Protein AF-A0A9N8CTF9-F1 (afdb_monomer)

Sequence (274 aa):
MNIKKQNICQRALLLGALFLASVTAQGAQKYGLSDSLQYCELWDTFFPLSFQVPSADWVSTYARPKFNVIYISAGKRKHVDDYTDLYNIKNQFVWPSHLMSGLDTAFCQNSGNCVTKGKGSVGQGISAYKDLVAEFPDDDVKVLANAPSYEGDLTWYSLPIRYLKLLRVEFFTPYSGPVGVFTQSYNQYVEPLYFEYRATGNKDEMQLTAVGGTAAGANFNGVNLPEKIRLTSYAAIQVWLSSSTGDPWKTLLPYAHTVDMSDSQKALIPDNCK

Mean predicted aligned error: 10.52 Å

Nearest PDB structures (foldseek):
  4a1r-assembly6_C  TM=4.317E-01  e=1.351E-01  Serratia marcescens
  4u9c-assembly1_B  TM=2.300E-01  e=5.358E+00  Neisseria meningitidis CU385

Organism: NCBI:txid67827

pLDDT: mean 79.39, std 17.83, range [34.81, 98.44]

Secondary structure (DSSP, 8-state):
----THHHHHHHHHHHHHHHHHHHHHHHHHS---TTPPPPGGGGS-EEEEEE-S-HHHHHHSPPPEEEEEEEESSSS--GGGGGGGGEETTEE-SPTTB--SBSPPTT-STTTT-BTTB-EETBEE-THHHHHHH-TTS--EEEEE---TTSS-EEEEES-S-EEEEEEEEEEE---SSS---TT---EEEEEEEEEEE-SSTTEEEEEEEE---GGG--TEEE--SEEEGGGEEEEEEEEEESS--TTSSEEEEEEEEEPPHHHHTTS-GGG-

Structure (mmCIF, N/CA/C/O backbone):
data_AF-A0A9N8CTF9-F1
#
_entry.id   AF-A0A9N8CTF9-F1
#
loop_
_atom_site.group_PDB
_atom_site.id
_atom_site.type_symbol
_atom_site.label_atom_id
_atom_site.label_alt_id
_atom_site.label_comp_id
_atom_site.label_asym_id
_atom_site.label_entity_id
_atom_site.label_seq_id
_atom_site.pdbx_PDB_ins_code
_atom_site.Cartn_x
_atom_site.Cartn_y
_atom_site.Cartn_z
_atom_site.occupancy
_atom_site.B_iso_or_equiv
_atom_site.auth_seq_id
_atom_site.auth_comp_id
_atom_site.auth_asym_id
_atom_site.auth_atom_id
_atom_site.pdbx_PDB_model_num
ATOM 1 N N . MET A 1 1 ? 3.044 -60.249 32.744 1.00 38.41 1 MET A N 1
ATOM 2 C CA . MET A 1 1 ? 2.545 -58.905 33.111 1.00 38.41 1 MET A CA 1
ATOM 3 C C . MET A 1 1 ? 1.990 -58.257 31.844 1.00 38.41 1 MET A C 1
ATOM 5 O O . MET A 1 1 ? 2.759 -57.794 31.016 1.00 38.41 1 MET A O 1
ATOM 9 N N . ASN A 1 2 ? 0.677 -58.361 31.613 1.00 36.94 2 ASN A N 1
ATOM 10 C CA . ASN A 1 2 ? 0.033 -57.896 30.378 1.00 36.94 2 ASN A CA 1
ATOM 11 C C . ASN A 1 2 ? -0.336 -56.415 30.516 1.00 36.94 2 ASN A C 1
ATOM 13 O O . ASN A 1 2 ? -1.328 -56.073 31.158 1.00 36.94 2 ASN A O 1
ATOM 17 N N . ILE A 1 3 ? 0.468 -55.534 29.922 1.00 44.22 3 ILE A N 1
ATOM 18 C CA . ILE A 1 3 ? 0.148 -54.108 29.819 1.00 44.22 3 ILE A CA 1
ATOM 19 C C . ILE A 1 3 ? -0.984 -53.971 28.788 1.00 44.22 3 ILE A C 1
ATOM 21 O O . ILE A 1 3 ? -0.801 -54.237 27.601 1.00 44.22 3 ILE A O 1
ATOM 25 N N . LYS A 1 4 ? -2.187 -53.615 29.255 1.00 42.38 4 LYS A N 1
ATOM 26 C CA . LYS A 1 4 ? -3.389 -53.435 28.423 1.00 42.38 4 LYS A CA 1
ATOM 27 C C . LYS A 1 4 ? -3.141 -52.390 27.321 1.00 42.38 4 LYS A C 1
ATOM 29 O O . LYS A 1 4 ? -2.896 -51.222 27.616 1.00 42.38 4 LYS A O 1
ATOM 34 N N . LYS A 1 5 ? -3.315 -52.793 26.053 1.00 45.94 5 LYS A N 1
ATOM 35 C CA . LYS A 1 5 ? -3.205 -51.947 24.840 1.00 45.94 5 LYS A CA 1
ATOM 36 C C . LYS A 1 5 ? -4.176 -50.748 24.790 1.00 45.94 5 LYS A C 1
ATOM 38 O O . LYS A 1 5 ? -3.977 -49.850 23.982 1.00 45.94 5 LYS A O 1
ATOM 43 N N . GLN A 1 6 ? -5.185 -50.690 25.663 1.00 46.81 6 GLN A N 1
ATOM 44 C CA . GLN A 1 6 ? -6.178 -49.603 25.697 1.00 46.81 6 GLN A CA 1
ATOM 45 C C . GLN A 1 6 ? -5.620 -48.243 26.166 1.00 46.81 6 GLN A C 1
ATOM 47 O O . GLN A 1 6 ? -6.189 -47.215 25.817 1.00 46.81 6 GLN A O 1
ATOM 52 N N . ASN A 1 7 ? -4.490 -48.206 26.883 1.00 49.03 7 ASN A N 1
ATOM 53 C CA . ASN A 1 7 ? -3.955 -46.959 27.454 1.00 49.03 7 ASN A CA 1
ATOM 54 C C . ASN A 1 7 ? -3.091 -46.126 26.483 1.00 49.03 7 ASN A C 1
ATOM 56 O O . ASN A 1 7 ? -2.795 -44.965 26.760 1.00 49.03 7 ASN A O 1
ATOM 60 N N . ILE A 1 8 ? -2.669 -46.702 25.352 1.00 51.47 8 ILE A N 1
ATOM 61 C CA . ILE A 1 8 ? -1.777 -46.030 24.389 1.00 51.47 8 ILE A CA 1
ATOM 62 C C . ILE A 1 8 ? -2.587 -45.221 23.366 1.00 51.47 8 ILE A C 1
ATOM 64 O O . ILE A 1 8 ? -2.237 -44.080 23.074 1.00 51.47 8 ILE A O 1
ATOM 68 N N . CYS A 1 9 ? -3.723 -45.748 22.894 1.00 48.56 9 CYS A N 1
ATOM 69 C CA . CYS A 1 9 ? -4.580 -45.040 21.937 1.00 48.56 9 CYS A CA 1
ATOM 70 C C . CYS A 1 9 ? -5.249 -43.792 22.535 1.00 48.56 9 CYS A C 1
ATOM 72 O O . CYS A 1 9 ? -5.362 -42.786 21.843 1.00 48.56 9 CYS A O 1
ATOM 74 N N . GLN A 1 10 ? -5.626 -43.805 23.820 1.00 50.19 10 GLN A N 1
ATOM 75 C CA . GLN A 1 10 ? -6.195 -42.621 24.482 1.00 50.19 10 GLN A CA 1
ATOM 76 C C . GLN A 1 10 ? -5.161 -41.503 24.682 1.00 50.19 10 GLN A C 1
ATOM 78 O O . GLN A 1 10 ? -5.492 -40.329 24.534 1.00 50.19 10 GLN A O 1
ATOM 83 N N . ARG A 1 11 ? -3.893 -41.850 24.947 1.00 47.22 11 ARG A N 1
ATOM 84 C CA . ARG A 1 11 ? -2.801 -40.868 25.055 1.00 47.22 11 ARG A CA 1
ATOM 85 C C . ARG A 1 11 ? -2.428 -40.265 23.698 1.00 47.22 11 ARG A C 1
ATOM 87 O O . ARG A 1 11 ? -2.182 -39.066 23.632 1.00 47.22 11 ARG A O 1
ATOM 94 N N . ALA A 1 12 ? -2.449 -41.060 22.626 1.00 54.06 12 ALA A N 1
ATOM 95 C CA . ALA A 1 12 ? -2.226 -40.567 21.265 1.00 54.06 12 ALA A CA 1
ATOM 96 C C . ALA A 1 12 ? -3.360 -39.641 20.782 1.00 54.06 12 ALA A C 1
ATOM 98 O O . ALA A 1 12 ? -3.082 -38.622 20.155 1.00 54.06 12 ALA A O 1
ATOM 99 N N . LEU A 1 13 ? -4.620 -39.940 21.133 1.00 50.38 13 LEU A N 1
ATOM 100 C CA . LEU A 1 13 ? -5.757 -39.065 20.820 1.00 50.38 13 LEU A CA 1
ATOM 101 C C . LEU A 1 13 ? -5.703 -37.735 21.589 1.00 50.38 13 LEU A C 1
ATOM 103 O O . LEU A 1 13 ? -5.998 -36.694 21.008 1.00 50.38 13 LEU A O 1
ATOM 107 N N . LEU A 1 14 ? -5.285 -37.747 22.862 1.00 48.00 14 LEU A N 1
ATOM 108 C CA . LEU A 1 14 ? -5.103 -36.515 23.641 1.00 48.00 14 LEU A CA 1
ATOM 109 C C . LEU A 1 14 ? -3.959 -35.646 23.100 1.00 48.00 14 LEU A C 1
ATOM 111 O O . LEU A 1 14 ? -4.117 -34.434 23.014 1.00 48.00 14 LEU A O 1
ATOM 115 N N . LEU A 1 15 ? -2.833 -36.247 22.700 1.00 49.28 15 LEU A N 1
ATOM 116 C CA . LEU A 1 15 ? -1.717 -35.524 22.077 1.00 49.28 15 LEU A CA 1
ATOM 117 C C . LEU A 1 15 ? -2.099 -34.946 20.704 1.00 49.28 15 LEU A C 1
ATOM 119 O O . LEU A 1 15 ? -1.748 -33.807 20.417 1.00 49.28 15 LEU A O 1
ATOM 123 N N . GLY A 1 16 ? -2.876 -35.675 19.894 1.00 44.59 16 GLY A N 1
ATOM 124 C CA . GLY A 1 16 ? -3.408 -35.168 18.623 1.00 44.59 16 GLY A CA 1
ATOM 125 C C . GLY A 1 16 ? -4.404 -34.015 18.801 1.00 44.59 16 GLY A C 1
ATOM 126 O O . GLY A 1 16 ? -4.336 -33.028 18.074 1.00 44.59 16 GLY A O 1
ATOM 127 N N . ALA A 1 17 ? -5.278 -34.092 19.811 1.00 48.34 17 ALA A N 1
ATOM 128 C CA . ALA A 1 17 ? -6.214 -33.018 20.147 1.00 48.34 17 ALA A CA 1
ATOM 129 C C . ALA A 1 17 ? -5.510 -31.774 20.723 1.00 48.34 17 ALA A C 1
ATOM 131 O O . ALA A 1 17 ? -5.907 -30.656 20.413 1.00 48.34 17 ALA A O 1
ATOM 132 N N . LEU A 1 18 ? -4.435 -31.950 21.503 1.00 46.22 18 LEU A N 1
ATOM 133 C CA . LEU A 1 18 ? -3.587 -30.852 21.992 1.00 46.22 18 LEU A CA 1
ATOM 134 C C . LEU A 1 18 ? -2.798 -30.176 20.861 1.00 46.22 18 LEU A C 1
ATOM 136 O O . LEU A 1 18 ? -2.632 -28.958 20.890 1.00 46.22 18 LEU A O 1
ATOM 140 N N . PHE A 1 19 ? -2.362 -30.930 19.846 1.00 46.56 19 PHE A N 1
ATOM 141 C CA . PHE A 1 19 ? -1.748 -30.357 18.643 1.00 46.56 19 PHE A CA 1
ATOM 142 C C . PHE A 1 19 ? -2.768 -29.603 17.783 1.00 46.56 19 PHE A C 1
ATOM 144 O O . PHE A 1 19 ? -2.497 -28.483 17.376 1.00 46.56 19 PHE A O 1
ATOM 151 N N . LEU A 1 20 ? -3.971 -30.142 17.570 1.00 42.97 20 LEU A N 1
ATOM 152 C CA . LEU A 1 20 ? -5.019 -29.457 16.798 1.00 42.97 20 LEU A CA 1
ATOM 153 C C . LEU A 1 20 ? -5.574 -28.212 17.514 1.00 42.97 20 LEU A C 1
ATOM 155 O O . LEU A 1 20 ? -5.856 -27.212 16.859 1.00 42.97 20 LEU A O 1
ATOM 159 N N . ALA A 1 21 ? -5.670 -28.231 18.847 1.00 38.62 21 ALA A N 1
ATOM 160 C CA . ALA A 1 21 ? -6.078 -27.071 19.643 1.00 38.62 21 ALA A CA 1
ATOM 161 C C . ALA A 1 21 ? -4.989 -25.987 19.744 1.00 38.62 21 ALA A C 1
ATOM 163 O O . ALA A 1 21 ? -5.308 -24.818 19.942 1.00 38.62 21 ALA A O 1
ATOM 164 N N . SER A 1 22 ? -3.707 -26.340 19.595 1.00 38.53 22 SER A N 1
ATOM 165 C CA . SER A 1 22 ? -2.619 -25.352 19.604 1.00 38.53 22 SER A CA 1
ATOM 166 C C . SER A 1 22 ? -2.471 -24.618 18.272 1.00 38.53 22 SER A C 1
ATOM 168 O O . SER A 1 22 ? -2.115 -23.442 18.296 1.00 38.53 22 SER A O 1
ATOM 170 N N . VAL A 1 23 ? -2.833 -25.228 17.135 1.00 42.12 23 VAL A N 1
ATOM 171 C CA . VAL A 1 23 ? -2.866 -24.504 15.847 1.00 42.12 23 VAL A CA 1
ATOM 172 C C . VAL A 1 23 ? -4.040 -23.516 15.789 1.00 42.12 23 VAL A C 1
ATOM 174 O O . VAL A 1 23 ? -3.872 -22.388 15.330 1.00 42.12 23 VAL A O 1
ATOM 177 N N . THR A 1 24 ? -5.212 -23.881 16.322 1.00 40.47 24 THR A N 1
ATOM 178 C CA . THR A 1 24 ? -6.381 -22.980 16.356 1.00 40.47 24 THR A CA 1
ATOM 179 C C . THR A 1 24 ? -6.246 -21.871 17.404 1.00 40.47 24 THR A C 1
ATOM 181 O O . THR A 1 24 ? -6.622 -20.730 17.135 1.00 40.47 24 THR A O 1
ATOM 184 N N . ALA A 1 25 ? -5.633 -22.148 18.562 1.00 34.81 25 ALA A N 1
ATOM 185 C CA . ALA A 1 25 ? -5.337 -21.123 19.566 1.00 34.81 25 ALA A CA 1
ATOM 186 C C . ALA A 1 25 ? -4.224 -20.156 19.120 1.00 34.81 25 ALA A C 1
ATOM 188 O O . ALA A 1 25 ? -4.286 -18.968 19.439 1.00 34.81 25 ALA A O 1
ATOM 189 N N . GLN A 1 26 ? -3.243 -20.618 18.334 1.00 34.97 26 GLN A N 1
ATOM 190 C CA . GLN A 1 26 ? -2.232 -19.732 17.750 1.00 34.97 26 GLN A CA 1
ATOM 191 C C . GLN A 1 26 ? -2.807 -18.825 16.659 1.00 34.97 26 GLN A C 1
ATOM 193 O O . GLN A 1 26 ? -2.364 -17.689 16.563 1.00 34.97 26 GLN A O 1
ATOM 198 N N . GLY A 1 27 ? -3.825 -19.242 15.899 1.00 36.69 27 GLY A N 1
ATOM 199 C CA . GLY A 1 27 ? -4.518 -18.346 14.959 1.00 36.69 27 GLY A CA 1
ATOM 200 C C . GLY A 1 27 ? -5.222 -17.178 15.662 1.00 36.69 27 GLY A C 1
ATOM 201 O O . GLY A 1 27 ? -5.096 -16.029 15.241 1.00 36.69 27 GLY A O 1
ATOM 202 N N . ALA A 1 28 ? -5.878 -17.458 16.795 1.00 37.97 28 ALA A N 1
ATOM 203 C CA . ALA A 1 28 ? -6.558 -16.447 17.602 1.00 37.97 28 ALA A CA 1
ATOM 204 C C . ALA A 1 28 ? -5.595 -15.541 18.389 1.00 37.97 28 ALA A C 1
ATOM 206 O O . ALA A 1 28 ? -5.916 -14.384 18.606 1.00 37.97 28 ALA A O 1
ATOM 207 N N . GLN A 1 29 ? -4.411 -16.012 18.801 1.00 41.94 29 GLN A N 1
ATOM 208 C CA . GLN A 1 29 ? -3.418 -15.164 19.483 1.00 41.94 29 GLN A CA 1
ATOM 209 C C . GLN A 1 29 ? -2.477 -14.414 18.534 1.00 41.94 29 GLN A C 1
ATOM 211 O O . GLN A 1 29 ? -1.972 -13.358 18.904 1.00 41.94 29 GLN A O 1
ATOM 216 N N . LYS A 1 30 ? -2.231 -14.921 17.319 1.00 45.97 30 LYS A N 1
ATOM 217 C CA . LYS A 1 30 ? -1.293 -14.297 16.371 1.00 45.97 30 LYS A CA 1
ATOM 218 C C . LYS A 1 30 ? -1.889 -13.068 15.673 1.00 45.97 30 LYS A C 1
ATOM 220 O O . LYS A 1 30 ? -1.126 -12.227 15.217 1.00 45.97 30 LYS A O 1
ATOM 225 N N . TYR A 1 31 ? -3.221 -12.939 15.654 1.00 48.84 31 TYR A N 1
ATOM 226 C CA . TYR A 1 31 ? -3.943 -11.815 15.034 1.00 48.84 31 TYR A CA 1
ATOM 227 C C . TYR A 1 31 ? -5.158 -11.322 15.849 1.00 48.84 31 TYR A C 1
ATOM 229 O O . TYR A 1 31 ? -5.958 -10.529 15.353 1.00 48.84 31 TYR A O 1
ATOM 237 N N . GLY A 1 32 ? -5.321 -11.788 17.092 1.00 42.75 32 GLY A N 1
ATOM 238 C CA . GLY A 1 32 ? -6.480 -11.485 17.931 1.00 42.75 32 GLY A CA 1
ATOM 239 C C . GLY A 1 32 ? -6.350 -10.176 18.683 1.00 42.75 32 GLY A C 1
ATOM 240 O O . GLY A 1 32 ? -5.521 -10.013 19.574 1.00 42.75 32 GLY A O 1
ATOM 241 N N . LEU A 1 33 ? -7.236 -9.264 18.330 1.00 49.69 33 LEU A N 1
ATOM 242 C CA . LEU A 1 33 ? -7.564 -8.067 19.082 1.00 49.69 33 LEU A CA 1
ATOM 243 C C . LEU A 1 33 ? -8.106 -8.479 20.454 1.00 49.69 33 LEU A C 1
ATOM 245 O O . LEU A 1 33 ? -8.944 -9.377 20.529 1.00 49.69 33 LEU A O 1
ATOM 249 N N . SER A 1 34 ? -7.661 -7.848 21.540 1.00 47.00 34 SER A N 1
ATOM 250 C CA . SER A 1 34 ? -8.260 -8.139 22.843 1.00 47.00 34 SER A CA 1
ATOM 251 C C . SER A 1 34 ? -9.701 -7.614 22.881 1.00 47.00 34 SER A C 1
ATOM 253 O O . SER A 1 34 ? -9.947 -6.435 22.631 1.00 47.00 34 SER A O 1
ATOM 255 N N . ASP A 1 35 ? -10.657 -8.470 23.252 1.00 45.41 35 ASP A N 1
ATOM 256 C CA . ASP A 1 35 ? -12.082 -8.119 23.420 1.00 45.41 35 ASP A CA 1
ATOM 257 C C . ASP A 1 35 ? -12.326 -7.019 24.481 1.00 45.41 35 ASP A C 1
ATOM 259 O O . ASP A 1 35 ? -13.432 -6.507 24.629 1.00 45.41 35 ASP A O 1
ATOM 263 N N . SER A 1 36 ? -11.287 -6.643 25.231 1.00 52.00 36 SER A N 1
ATOM 264 C CA . SER A 1 36 ? -11.283 -5.599 26.260 1.00 52.00 36 SER A CA 1
ATOM 265 C C . SER A 1 36 ? -10.949 -4.192 25.750 1.00 52.00 36 SER A C 1
ATOM 267 O O . SER A 1 36 ? -10.896 -3.255 26.549 1.00 52.00 36 SER A O 1
ATOM 269 N N . LEU A 1 37 ? -10.679 -4.019 24.454 1.00 60.81 37 LEU A N 1
ATOM 270 C CA . LEU A 1 37 ? -10.278 -2.726 23.907 1.00 60.81 37 LEU A CA 1
ATOM 271 C C . LEU A 1 37 ? -11.459 -1.774 23.737 1.00 60.81 37 LEU A C 1
ATOM 273 O O . LEU A 1 37 ? -12.410 -2.050 23.004 1.00 60.81 37 LEU A O 1
ATOM 277 N N . GLN A 1 38 ? -11.354 -0.605 24.375 1.00 71.31 38 GLN A N 1
ATOM 278 C CA . GLN A 1 38 ? -12.228 0.521 24.081 1.00 71.31 38 GLN A CA 1
ATOM 279 C C . GLN A 1 38 ? -12.093 0.856 22.595 1.00 71.31 38 GLN A C 1
ATOM 281 O O . GLN A 1 38 ? -10.990 1.045 22.087 1.00 71.31 38 GLN A O 1
ATOM 286 N N . TYR A 1 39 ? -13.227 0.893 21.899 1.00 77.62 39 TYR A N 1
ATOM 287 C CA . TYR A 1 39 ? -13.272 1.259 20.491 1.00 77.62 39 TYR A CA 1
ATOM 288 C C . TYR A 1 39 ? -12.598 2.612 20.270 1.00 77.62 39 TYR A C 1
ATOM 290 O O . TYR A 1 39 ? -12.897 3.552 21.002 1.00 77.62 39 TYR A O 1
ATOM 298 N N . CYS A 1 40 ? -11.741 2.705 19.257 1.00 84.81 40 CYS A N 1
ATOM 299 C CA . CYS A 1 40 ? -11.184 3.958 18.771 1.00 84.81 40 CYS A CA 1
ATOM 300 C C . CYS A 1 40 ? -11.946 4.408 17.519 1.00 84.81 40 CYS A C 1
ATOM 302 O O . CYS A 1 40 ? -12.007 3.679 16.534 1.00 84.81 40 CYS A O 1
ATOM 304 N N . GLU A 1 41 ? -12.488 5.624 17.529 1.00 83.88 41 GLU A N 1
ATOM 305 C CA . GLU A 1 41 ? -13.266 6.161 16.403 1.00 83.88 41 GLU A CA 1
ATOM 306 C C . GLU A 1 41 ? -12.454 6.381 15.124 1.00 83.88 41 GLU A C 1
ATOM 308 O O . GLU A 1 41 ? -13.013 6.363 14.032 1.00 83.88 41 GLU A O 1
ATOM 313 N N . LEU A 1 42 ? -11.129 6.519 15.232 1.00 88.75 42 LEU A N 1
ATOM 314 C CA . LEU A 1 42 ? -10.266 6.649 14.061 1.00 88.75 42 LEU A CA 1
ATOM 315 C C . LEU A 1 42 ? -10.114 5.336 13.281 1.00 88.75 42 LEU A C 1
ATOM 317 O O . LEU A 1 42 ? -9.674 5.376 12.135 1.00 88.75 42 LEU A O 1
ATOM 321 N N . TRP A 1 43 ? -10.484 4.186 13.851 1.00 89.00 43 TRP A N 1
ATOM 322 C CA . TRP A 1 43 ? -10.399 2.885 13.177 1.00 89.00 43 TRP A CA 1
ATOM 323 C C . TRP A 1 43 ? -11.194 2.822 11.873 1.00 89.00 43 TRP A C 1
ATOM 325 O O . TRP A 1 43 ? -10.716 2.223 10.910 1.00 89.00 43 TRP A O 1
ATOM 335 N N . ASP A 1 44 ? -12.330 3.515 11.826 1.00 84.56 44 ASP A N 1
ATOM 336 C CA . ASP A 1 44 ? -13.232 3.572 10.672 1.00 84.56 44 ASP A CA 1
ATOM 337 C C . ASP A 1 44 ? -13.010 4.824 9.803 1.00 84.56 44 ASP A C 1
ATOM 339 O O . ASP A 1 44 ? -13.846 5.180 8.974 1.00 84.56 44 ASP A O 1
ATOM 343 N N . THR A 1 45 ? -11.883 5.520 9.993 1.00 87.56 45 THR A N 1
ATOM 344 C CA . THR A 1 45 ? -11.520 6.687 9.180 1.00 87.56 45 THR A CA 1
ATOM 345 C C . THR A 1 45 ? -10.552 6.323 8.067 1.00 87.56 45 THR A C 1
ATOM 347 O O . THR A 1 45 ? -9.789 5.361 8.151 1.00 87.56 45 THR A O 1
ATOM 350 N N . PHE A 1 46 ? -10.546 7.148 7.026 1.00 90.81 46 PHE A N 1
ATOM 351 C CA . PHE A 1 46 ? -9.723 6.925 5.851 1.00 90.81 46 PHE A CA 1
ATOM 352 C C . PHE A 1 46 ? -8.230 7.095 6.128 1.00 90.81 46 PHE A C 1
ATOM 354 O O . PHE A 1 46 ? -7.822 8.039 6.813 1.00 90.81 46 PHE A O 1
ATOM 361 N N . PHE A 1 47 ? -7.408 6.218 5.548 1.00 93.38 47 PHE A N 1
ATOM 362 C CA . PHE A 1 47 ? -5.948 6.298 5.604 1.00 93.38 47 PHE A CA 1
ATOM 363 C C . PHE A 1 47 ? -5.346 6.558 4.211 1.00 93.38 47 PHE A C 1
ATOM 365 O O . PHE A 1 47 ? -5.409 5.682 3.348 1.00 93.38 47 PHE A O 1
ATOM 372 N N . PRO A 1 48 ? -4.764 7.743 3.966 1.00 94.62 48 PRO A N 1
ATOM 373 C CA . PRO A 1 48 ? -4.137 8.074 2.689 1.00 94.62 48 PRO A CA 1
ATOM 374 C C . PRO A 1 48 ? -2.851 7.283 2.399 1.00 94.62 48 PRO A C 1
ATOM 376 O O . PRO A 1 48 ? -1.947 7.189 3.230 1.00 94.62 48 PRO A O 1
ATOM 379 N N . LEU A 1 49 ? -2.736 6.783 1.172 1.00 95.25 49 LEU A N 1
ATOM 380 C CA . LEU A 1 49 ? -1.523 6.266 0.550 1.00 95.25 49 LEU A CA 1
ATOM 381 C C . LEU A 1 49 ? -1.269 7.034 -0.744 1.00 95.25 49 LEU A C 1
ATOM 383 O O . LEU A 1 49 ? -2.195 7.219 -1.533 1.00 95.25 49 LEU A O 1
ATOM 387 N N . SER A 1 50 ? -0.031 7.448 -0.997 1.00 94.56 50 SER A N 1
ATOM 388 C CA . SER A 1 50 ? 0.333 8.042 -2.283 1.00 94.56 50 SER A CA 1
ATOM 389 C C . SER A 1 50 ? 1.255 7.155 -3.104 1.00 94.56 50 SER A C 1
ATOM 391 O O . SER A 1 50 ? 2.079 6.415 -2.565 1.00 94.56 50 SER A O 1
ATOM 393 N N . PHE A 1 51 ? 1.120 7.271 -4.422 1.00 94.06 51 PHE A N 1
ATOM 394 C CA . PHE A 1 51 ? 1.983 6.634 -5.405 1.00 94.06 51 PHE A CA 1
ATOM 395 C C . PHE A 1 51 ? 2.494 7.675 -6.392 1.00 94.06 51 PHE A C 1
ATOM 397 O O . PHE A 1 51 ? 1.711 8.449 -6.947 1.00 94.06 51 PHE A O 1
ATOM 404 N N . GLN A 1 52 ? 3.797 7.662 -6.652 1.00 92.75 52 GLN A N 1
ATOM 405 C CA . GLN A 1 52 ? 4.423 8.516 -7.657 1.00 92.75 52 GLN A CA 1
ATOM 406 C C . GLN A 1 52 ? 5.453 7.746 -8.485 1.00 92.75 52 GLN A C 1
ATOM 408 O O . GLN A 1 52 ? 6.094 6.794 -8.034 1.00 92.75 52 GLN A O 1
ATOM 413 N N . VAL A 1 53 ? 5.592 8.175 -9.734 1.00 90.00 53 VAL A N 1
ATOM 414 C CA . VAL A 1 53 ? 6.554 7.667 -10.713 1.00 90.00 53 VAL A CA 1
ATOM 415 C C . VAL A 1 53 ? 7.527 8.783 -11.095 1.00 90.00 53 VAL A C 1
ATOM 417 O O . VAL A 1 53 ? 7.179 9.951 -10.937 1.00 90.00 53 VAL A O 1
ATOM 420 N N . PRO A 1 54 ? 8.711 8.465 -11.647 1.00 87.44 54 PRO A N 1
ATOM 421 C CA . PRO A 1 54 ? 9.727 9.482 -11.919 1.00 87.44 54 PRO A CA 1
ATOM 422 C C . PRO A 1 54 ? 9.305 10.552 -12.934 1.00 87.44 54 PRO A C 1
ATOM 424 O O . PRO A 1 54 ? 9.837 11.656 -12.906 1.00 87.44 54 PRO A O 1
ATOM 427 N N . SER A 1 55 ? 8.395 10.226 -13.858 1.00 86.50 55 SER A N 1
ATOM 428 C CA . SER A 1 55 ? 7.912 11.163 -14.872 1.00 86.50 55 SER A CA 1
ATOM 429 C C . SER A 1 55 ? 6.503 10.812 -15.354 1.00 86.50 55 SER A C 1
ATOM 431 O O . SER A 1 55 ? 6.191 9.650 -15.629 1.00 86.50 55 SER A O 1
ATOM 433 N N . ALA A 1 56 ? 5.682 11.853 -15.505 1.00 82.25 56 ALA A N 1
ATOM 434 C CA . ALA A 1 56 ? 4.383 11.844 -16.175 1.00 82.25 56 ALA A CA 1
ATOM 435 C C . ALA A 1 56 ? 4.450 11.262 -17.599 1.00 82.25 56 ALA A C 1
ATOM 437 O O . ALA A 1 56 ? 3.605 10.462 -18.007 1.00 82.25 56 ALA A O 1
ATOM 438 N N . ASP A 1 57 ? 5.504 11.596 -18.346 1.00 83.19 57 ASP A N 1
ATOM 439 C CA . ASP A 1 57 ? 5.655 11.168 -19.739 1.00 83.19 57 ASP A CA 1
ATOM 440 C C . ASP A 1 57 ? 5.830 9.655 -19.861 1.00 83.19 57 ASP A C 1
ATOM 442 O O . ASP A 1 57 ? 5.469 9.036 -20.865 1.00 83.19 57 ASP A O 1
ATOM 446 N N . TRP A 1 58 ? 6.360 9.020 -18.813 1.00 82.81 58 TRP A N 1
ATOM 447 C CA . TRP A 1 58 ? 6.578 7.580 -18.822 1.00 82.81 58 TRP A CA 1
ATOM 448 C C . TRP A 1 58 ? 5.262 6.818 -18.796 1.00 82.81 58 TRP A C 1
ATOM 450 O O . TRP A 1 58 ? 5.146 5.754 -19.397 1.00 82.81 58 TRP A O 1
ATOM 460 N N . VAL A 1 59 ? 4.257 7.370 -18.125 1.00 80.38 59 VAL A N 1
ATOM 461 C CA . VAL A 1 59 ? 2.938 6.749 -18.004 1.00 80.38 59 VAL A CA 1
ATOM 462 C C . VAL A 1 59 ? 1.977 7.163 -19.113 1.00 80.38 59 VAL A C 1
ATOM 464 O O . VAL A 1 59 ? 1.012 6.438 -19.350 1.00 80.38 59 VAL A O 1
ATOM 467 N N . SER A 1 60 ? 2.245 8.269 -19.816 1.00 80.25 60 SER A N 1
ATOM 468 C CA . SER A 1 60 ? 1.511 8.656 -21.028 1.00 80.25 60 SER A CA 1
ATOM 469 C C . SER A 1 60 ? 2.018 7.936 -22.286 1.00 80.25 60 SER A C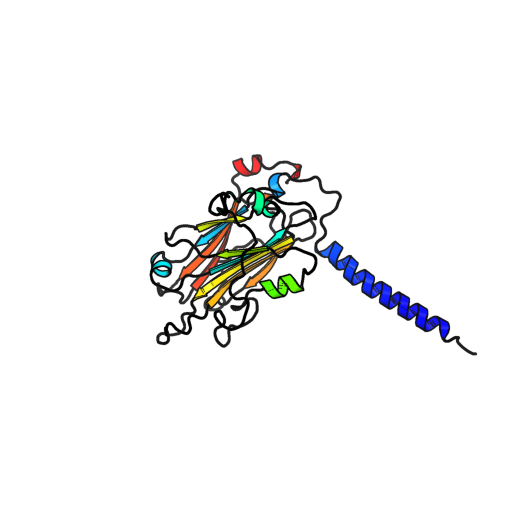 1
ATOM 471 O O . SER A 1 60 ? 1.222 7.618 -23.168 1.00 80.25 60 SER A O 1
ATOM 473 N N . THR A 1 61 ? 3.322 7.642 -22.358 1.00 79.38 61 THR A N 1
ATOM 474 C CA . THR A 1 61 ? 3.977 7.128 -23.578 1.00 79.38 61 THR A CA 1
ATOM 475 C C . THR A 1 61 ? 4.272 5.625 -23.529 1.00 79.38 61 THR A C 1
ATOM 477 O O . THR A 1 61 ? 4.316 4.970 -24.571 1.00 79.38 61 THR A O 1
ATOM 480 N N . TYR A 1 62 ? 4.468 5.050 -22.338 1.00 79.81 62 TYR A N 1
ATOM 481 C CA . TYR A 1 62 ? 4.823 3.638 -22.163 1.00 79.81 62 TYR A CA 1
ATOM 482 C C . TYR A 1 62 ? 3.739 2.872 -21.400 1.00 79.81 62 TYR A C 1
ATOM 484 O O . TYR A 1 62 ? 2.743 3.429 -20.938 1.00 79.81 62 TYR A O 1
ATOM 492 N N . ALA A 1 63 ? 3.934 1.557 -21.259 1.00 82.94 63 ALA A N 1
ATOM 493 C CA . ALA A 1 63 ? 3.070 0.736 -20.422 1.00 82.94 63 ALA A CA 1
ATOM 494 C C . ALA A 1 63 ? 3.001 1.316 -18.996 1.00 82.94 63 ALA A C 1
ATOM 496 O O . ALA A 1 63 ? 4.018 1.647 -18.389 1.00 82.94 63 ALA A O 1
ATOM 497 N N . ARG A 1 64 ? 1.782 1.463 -18.472 1.00 85.25 64 ARG A N 1
ATOM 498 C CA . ARG A 1 64 ? 1.559 2.096 -17.170 1.00 85.25 64 ARG A CA 1
ATOM 499 C C . ARG A 1 64 ? 1.986 1.164 -16.040 1.00 85.25 64 ARG A C 1
ATOM 501 O O . ARG A 1 64 ? 1.572 0.008 -16.051 1.00 85.25 64 ARG A O 1
ATOM 508 N N . PRO A 1 65 ? 2.714 1.653 -15.028 1.00 88.88 65 PRO A N 1
ATOM 509 C CA . PRO A 1 65 ? 2.979 0.882 -13.838 1.00 88.88 65 PRO A CA 1
ATOM 510 C C . PRO A 1 65 ? 1.669 0.659 -13.088 1.00 88.88 65 PRO A C 1
ATOM 512 O O . PRO A 1 65 ? 0.689 1.396 -13.245 1.00 88.88 65 PRO A O 1
ATOM 515 N N . LYS A 1 66 ? 1.656 -0.402 -12.301 1.00 92.25 66 LYS A N 1
ATOM 516 C CA . LYS A 1 66 ? 0.495 -0.892 -11.575 1.00 92.25 66 LYS A CA 1
ATOM 517 C C . LYS A 1 66 ? 0.880 -1.086 -10.131 1.00 92.25 66 LYS A C 1
ATOM 519 O O . LYS A 1 66 ? 2.029 -1.380 -9.846 1.00 92.25 66 LYS A O 1
ATOM 524 N N . PHE A 1 67 ? -0.062 -0.973 -9.224 1.00 94.19 67 PHE A N 1
ATOM 525 C CA . PHE A 1 67 ? 0.172 -1.342 -7.842 1.00 94.19 67 PHE A CA 1
ATOM 526 C C . PHE A 1 67 ? -0.994 -2.173 -7.332 1.00 94.19 67 PHE A C 1
ATOM 528 O O . PHE A 1 67 ? -2.117 -2.033 -7.823 1.00 94.19 67 PHE A O 1
ATOM 535 N N . ASN A 1 68 ? -0.708 -2.997 -6.330 1.00 96.38 68 ASN A N 1
ATOM 536 C CA . ASN A 1 68 ? -1.716 -3.585 -5.468 1.00 96.38 68 ASN A CA 1
ATOM 537 C C . ASN A 1 68 ? -1.587 -2.974 -4.071 1.00 96.38 68 ASN A C 1
ATOM 539 O O . ASN A 1 68 ? -0.482 -2.857 -3.538 1.00 96.38 68 ASN A O 1
ATOM 543 N N . VAL A 1 69 ? -2.717 -2.634 -3.460 1.00 96.88 69 VAL A N 1
ATOM 544 C CA . VAL A 1 69 ? -2.823 -2.448 -2.010 1.00 96.88 69 VAL A CA 1
ATOM 545 C C . VAL A 1 69 ? -3.733 -3.551 -1.505 1.00 96.88 69 VAL A C 1
ATOM 547 O O . VAL A 1 69 ? -4.934 -3.523 -1.760 1.00 96.88 69 VAL A O 1
ATOM 550 N N . ILE A 1 70 ? -3.148 -4.545 -0.850 1.00 97.44 70 ILE A N 1
ATOM 551 C CA . ILE A 1 70 ? -3.853 -5.696 -0.294 1.00 97.44 70 ILE A CA 1
ATOM 552 C C . ILE A 1 70 ? -3.982 -5.457 1.200 1.00 97.44 70 ILE A C 1
ATOM 554 O O . ILE A 1 70 ? -2.995 -5.168 1.876 1.00 97.44 70 ILE A O 1
ATOM 558 N N . TYR A 1 71 ? -5.187 -5.552 1.730 1.00 95.56 71 TYR A N 1
ATOM 559 C CA . TYR A 1 71 ? -5.418 -5.335 3.145 1.00 95.56 71 TYR A CA 1
ATOM 560 C C . TYR A 1 71 ? -6.495 -6.265 3.660 1.00 95.56 71 TYR A C 1
ATOM 562 O O . TYR A 1 71 ? -7.320 -6.787 2.913 1.00 95.56 71 TYR A O 1
ATOM 570 N N . ILE A 1 72 ? -6.460 -6.475 4.966 1.00 93.88 72 ILE A N 1
ATOM 571 C CA . ILE A 1 72 ? -7.506 -7.204 5.654 1.00 93.88 72 ILE A CA 1
ATOM 572 C C . ILE A 1 72 ? -7.846 -6.419 6.912 1.00 93.88 72 ILE A C 1
ATOM 574 O O . ILE A 1 72 ? -6.947 -6.069 7.689 1.00 93.88 72 ILE A O 1
ATOM 578 N N . SER A 1 73 ? -9.127 -6.109 7.089 1.00 90.62 73 SER A N 1
ATOM 579 C CA . SER A 1 73 ? -9.624 -5.424 8.277 1.00 90.62 73 SER A CA 1
ATOM 580 C C . SER A 1 73 ? -9.366 -6.259 9.530 1.00 90.62 73 SER A C 1
ATOM 582 O O . SER A 1 73 ? -9.289 -7.490 9.488 1.00 90.62 73 SER A O 1
ATOM 584 N N . ALA A 1 74 ? -9.174 -5.584 10.659 1.00 85.44 74 ALA A N 1
ATOM 585 C CA . ALA A 1 74 ? -9.085 -6.257 11.942 1.00 85.44 74 ALA A CA 1
ATOM 586 C C . ALA A 1 74 ? -10.464 -6.305 12.615 1.00 85.44 74 ALA A C 1
ATOM 588 O O . ALA A 1 74 ? -11.179 -5.310 12.707 1.00 85.44 74 ALA A O 1
ATOM 589 N N . GLY A 1 75 ? -10.808 -7.465 13.172 1.00 76.12 75 GLY A N 1
ATOM 590 C CA . GLY A 1 75 ? -12.044 -7.654 13.929 1.00 76.12 75 GLY A CA 1
ATOM 591 C C . GLY A 1 75 ? -13.246 -8.022 13.062 1.00 76.12 75 GLY A C 1
ATOM 592 O O . GLY A 1 75 ? -13.166 -8.124 11.848 1.00 76.12 75 GLY A O 1
ATOM 593 N N . LYS A 1 76 ? -14.378 -8.288 13.722 1.00 72.38 76 LYS A N 1
ATOM 594 C CA . LYS A 1 76 ? -15.598 -8.816 13.078 1.00 72.38 76 LYS A CA 1
ATOM 595 C C . LYS A 1 76 ? -16.642 -7.748 12.755 1.00 72.38 76 LYS A C 1
ATOM 597 O O . LYS A 1 76 ? -17.780 -8.075 12.423 1.00 72.38 76 LYS A O 1
ATOM 602 N N . ARG A 1 77 ? -16.310 -6.475 12.967 1.00 74.94 77 ARG A N 1
ATOM 603 C CA . ARG A 1 77 ? -17.248 -5.379 12.730 1.00 74.94 77 ARG A CA 1
ATOM 604 C C . ARG A 1 77 ? -17.259 -5.040 11.252 1.00 74.94 77 ARG A C 1
ATOM 606 O O . ARG A 1 77 ? -16.234 -5.126 10.593 1.00 74.94 77 ARG A O 1
ATOM 613 N N . LYS A 1 78 ? -18.439 -4.663 10.766 1.00 80.94 78 LYS A N 1
ATOM 614 C CA . LYS A 1 78 ? -18.568 -4.163 9.406 1.00 80.94 78 LYS A CA 1
ATOM 615 C C . LYS A 1 78 ? -17.969 -2.769 9.319 1.00 80.94 78 LYS A C 1
ATOM 617 O O . LYS A 1 78 ? -18.306 -1.916 10.141 1.00 80.94 78 LYS A O 1
ATOM 622 N N . HIS A 1 79 ? -17.149 -2.560 8.309 1.00 79.50 79 HIS A N 1
ATOM 623 C CA . HIS A 1 79 ? -16.502 -1.301 7.995 1.00 79.50 79 HIS A CA 1
ATOM 624 C C . HIS A 1 79 ? -17.180 -0.627 6.803 1.00 79.50 79 HIS A C 1
ATOM 626 O O . HIS A 1 79 ? -18.067 -1.188 6.162 1.00 79.50 79 HIS A O 1
ATOM 632 N N . VAL A 1 80 ? -16.805 0.619 6.529 1.00 79.25 80 VAL A N 1
ATOM 633 C CA . VAL A 1 80 ? -17.479 1.453 5.527 1.00 79.25 80 VAL A CA 1
ATOM 634 C C . VAL A 1 80 ? -17.424 0.865 4.106 1.00 79.25 80 VAL A C 1
ATOM 636 O O . VAL A 1 80 ? -18.367 1.004 3.330 1.00 79.25 80 VAL A O 1
ATOM 639 N N . ASP A 1 81 ? -16.358 0.140 3.787 1.00 76.81 81 ASP A N 1
ATOM 640 C CA . ASP A 1 81 ? -16.154 -0.585 2.535 1.00 76.81 81 ASP A CA 1
ATOM 641 C C . ASP A 1 81 ? -17.026 -1.845 2.394 1.00 76.81 81 ASP A C 1
ATOM 643 O O . ASP A 1 81 ? -17.347 -2.241 1.274 1.00 76.81 81 ASP A O 1
ATOM 647 N N . ASP A 1 82 ? -17.520 -2.418 3.496 1.00 80.00 82 ASP A N 1
ATOM 648 C CA . ASP A 1 82 ? -18.522 -3.501 3.452 1.00 80.00 82 ASP A CA 1
ATOM 649 C C . ASP A 1 82 ? -19.901 -3.013 2.977 1.00 80.00 82 ASP A C 1
ATOM 651 O O . ASP A 1 82 ? -20.806 -3.813 2.732 1.00 80.00 82 ASP A O 1
ATOM 655 N N . TYR A 1 83 ? -20.074 -1.695 2.859 1.00 81.06 83 TYR A N 1
ATOM 656 C CA . TYR A 1 83 ? -21.296 -1.047 2.394 1.00 81.06 83 TYR A CA 1
ATOM 657 C C . TYR A 1 83 ? -21.108 -0.340 1.048 1.00 81.06 83 TYR A C 1
ATOM 659 O O . TYR A 1 83 ? -21.873 0.565 0.722 1.00 81.06 83 TYR A O 1
ATOM 667 N N . THR A 1 84 ? -20.118 -0.750 0.248 1.00 75.00 84 THR A N 1
ATOM 668 C CA . THR A 1 84 ? -19.844 -0.192 -1.093 1.00 75.00 84 THR A CA 1
ATOM 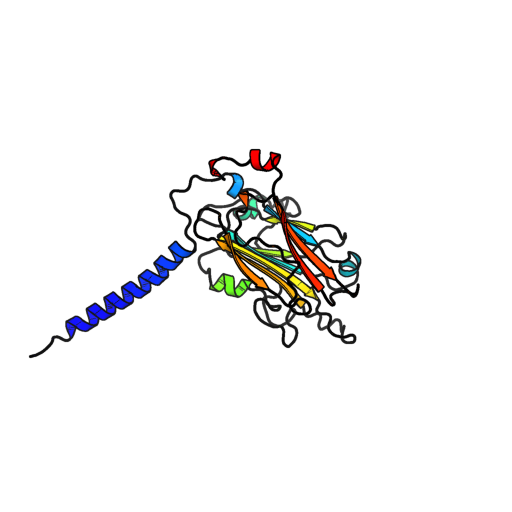669 C C . THR A 1 84 ? -21.085 -0.120 -1.992 1.00 75.00 84 THR A C 1
ATOM 671 O O . THR A 1 84 ? -21.251 0.860 -2.720 1.00 75.00 84 THR A O 1
ATOM 674 N N . ASP A 1 85 ? -22.008 -1.079 -1.880 1.00 77.88 85 ASP A N 1
ATOM 675 C CA . ASP A 1 85 ? -23.285 -1.090 -2.610 1.00 77.88 85 ASP A CA 1
ATOM 676 C C . ASP A 1 85 ? -24.199 0.104 -2.294 1.00 77.88 85 ASP A C 1
ATOM 678 O O . ASP A 1 85 ? -24.935 0.561 -3.171 1.00 77.88 85 ASP A O 1
ATOM 682 N N . LEU A 1 86 ? -24.138 0.666 -1.077 1.00 82.19 86 LEU A N 1
ATOM 683 C CA . LEU A 1 86 ? -24.896 1.879 -0.726 1.00 82.19 86 LEU A CA 1
ATOM 684 C C . LEU A 1 86 ? -24.464 3.091 -1.559 1.00 82.19 86 LEU A C 1
ATOM 686 O O . LEU A 1 86 ? -25.204 4.068 -1.670 1.00 82.19 86 LEU A O 1
ATOM 690 N N . TYR A 1 87 ? -23.279 3.018 -2.159 1.00 80.56 87 TYR A N 1
ATOM 691 C CA . TYR A 1 87 ? -22.681 4.073 -2.964 1.00 80.56 87 TYR A CA 1
ATOM 692 C C . TYR A 1 87 ? -22.763 3.771 -4.456 1.00 80.56 87 TYR A C 1
ATOM 694 O O . TYR A 1 87 ? -22.017 4.344 -5.249 1.00 80.56 87 TYR A O 1
ATOM 702 N N . ASN A 1 88 ? -23.691 2.900 -4.854 1.00 80.44 88 ASN A N 1
ATOM 703 C CA . ASN A 1 88 ? -24.005 2.630 -6.244 1.00 80.44 88 ASN A CA 1
ATOM 704 C C . ASN A 1 88 ? -25.410 3.155 -6.587 1.00 80.44 88 ASN A C 1
ATOM 706 O O . ASN A 1 88 ? -26.425 2.652 -6.107 1.00 80.44 88 ASN A O 1
ATOM 710 N N . ILE A 1 89 ? -25.484 4.185 -7.432 1.00 84.19 89 ILE A N 1
ATOM 711 C CA . ILE A 1 89 ? -26.738 4.794 -7.891 1.00 84.19 89 ILE A CA 1
ATOM 712 C C . ILE A 1 89 ? -26.863 4.554 -9.391 1.00 84.19 89 ILE A C 1
ATOM 714 O O . ILE A 1 89 ? -26.072 5.069 -10.172 1.00 84.19 89 ILE A O 1
ATOM 718 N N . LYS A 1 90 ? -27.887 3.802 -9.818 1.00 86.75 90 LYS A N 1
ATOM 719 C CA . LYS A 1 90 ? -28.135 3.491 -11.243 1.00 86.75 90 LYS A CA 1
ATOM 720 C C . LYS A 1 90 ? -26.898 2.907 -11.950 1.00 86.75 90 LYS A C 1
ATOM 722 O O . LYS A 1 90 ? -26.569 3.317 -13.061 1.00 86.75 90 LYS A O 1
ATOM 727 N N . ASN A 1 91 ? -26.225 1.955 -11.304 1.00 77.88 91 ASN A N 1
ATOM 728 C CA . ASN A 1 91 ? -24.975 1.341 -11.768 1.00 77.88 91 ASN A CA 1
ATOM 729 C C . ASN A 1 91 ? -23.789 2.320 -11.880 1.00 77.88 91 ASN A C 1
ATOM 731 O O . ASN A 1 91 ? -22.799 2.008 -12.541 1.00 77.88 91 ASN A O 1
ATOM 735 N N . GLN A 1 92 ? -23.877 3.497 -11.257 1.00 77.06 92 GLN A N 1
ATOM 736 C CA . GLN A 1 92 ? -22.764 4.426 -11.113 1.00 77.06 92 GLN A CA 1
ATOM 737 C C . GLN A 1 92 ? -22.282 4.429 -9.671 1.00 77.06 92 GLN A C 1
ATOM 739 O O . GLN A 1 92 ? -23.037 4.719 -8.744 1.00 77.06 92 GLN A O 1
ATOM 744 N N . PHE A 1 93 ? -20.997 4.151 -9.497 1.00 74.25 93 PHE A N 1
ATOM 745 C CA . PHE A 1 93 ? -20.340 4.298 -8.212 1.00 74.25 93 PHE A CA 1
ATOM 746 C C . PHE A 1 93 ? -20.163 5.793 -7.915 1.00 74.25 93 PHE A C 1
ATOM 74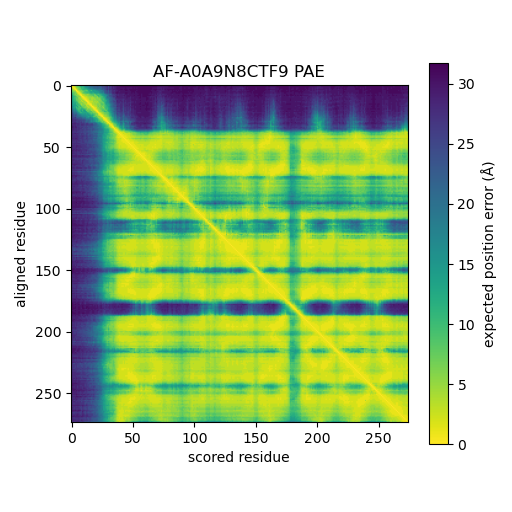8 O O . PHE A 1 93 ? -19.436 6.488 -8.622 1.00 74.25 93 PHE A O 1
ATOM 755 N N . VAL A 1 94 ? -20.876 6.295 -6.907 1.00 77.62 94 VAL A N 1
ATOM 756 C CA . VAL A 1 94 ? -20.879 7.709 -6.478 1.00 77.62 94 VAL A CA 1
ATOM 757 C C . VAL A 1 94 ? -19.992 7.960 -5.262 1.00 77.62 94 VAL A C 1
ATOM 759 O O . VAL A 1 94 ? -19.956 9.060 -4.713 1.00 77.62 94 VAL A O 1
ATOM 762 N N . TRP A 1 95 ? -19.289 6.927 -4.823 1.00 73.50 95 TRP A N 1
ATOM 763 C CA . TRP A 1 95 ? -18.277 7.019 -3.788 1.00 73.50 95 TRP A CA 1
ATOM 764 C C . TRP A 1 95 ? -17.182 8.022 -4.186 1.00 73.50 95 TRP A C 1
ATOM 766 O O . TRP A 1 95 ? -16.874 8.126 -5.378 1.00 73.50 95 TRP A O 1
ATOM 776 N N . PRO A 1 96 ? -16.576 8.755 -3.232 1.00 65.12 96 PRO A N 1
ATOM 777 C CA . PRO A 1 96 ? -15.550 9.741 -3.546 1.00 65.12 96 PRO A CA 1
ATOM 778 C C . PRO A 1 96 ? -14.443 9.138 -4.417 1.00 65.12 96 PRO A C 1
ATOM 780 O O . PRO A 1 96 ? -13.856 8.107 -4.077 1.00 65.12 96 PRO A O 1
ATOM 783 N N . SER A 1 97 ? -14.149 9.787 -5.547 1.00 63.19 97 SER A N 1
ATOM 784 C CA . SER A 1 97 ? -13.038 9.400 -6.416 1.00 63.19 97 SER A CA 1
ATOM 785 C C . SER A 1 97 ? -11.750 9.346 -5.591 1.00 63.19 97 SER A C 1
ATOM 787 O O . SER A 1 97 ? -11.484 10.283 -4.840 1.00 63.19 97 SER A O 1
ATOM 789 N N . HIS A 1 98 ? -10.968 8.274 -5.754 1.00 71.69 98 HIS A N 1
ATOM 790 C CA . HIS A 1 98 ? -9.739 7.947 -5.008 1.00 71.69 98 HIS A CA 1
ATOM 791 C C . HIS A 1 98 ? -9.904 7.234 -3.654 1.00 71.69 98 HIS A C 1
ATOM 793 O O . HIS A 1 98 ? -8.896 6.928 -3.016 1.00 71.69 98 HIS A O 1
ATOM 799 N N . LEU A 1 99 ? -11.119 6.875 -3.225 1.00 75.94 99 LEU A N 1
ATOM 800 C CA . LEU A 1 99 ? -11.281 5.916 -2.125 1.00 75.94 99 LEU A CA 1
ATOM 801 C C . LEU A 1 99 ? -11.260 4.463 -2.628 1.00 75.94 99 LEU A C 1
ATOM 803 O O . LEU A 1 99 ? -11.848 4.160 -3.666 1.00 75.94 99 LEU A O 1
ATOM 807 N N . MET A 1 100 ? -10.596 3.559 -1.902 1.00 79.06 100 MET A N 1
ATOM 808 C CA . MET A 1 100 ? -10.446 2.157 -2.321 1.00 79.06 100 MET A CA 1
ATOM 809 C C . MET A 1 100 ? -11.721 1.345 -2.035 1.00 79.06 100 MET A C 1
ATOM 811 O O . MET A 1 100 ? -12.236 1.402 -0.922 1.00 79.06 100 MET A O 1
ATOM 815 N N . SER A 1 101 ? -12.208 0.560 -3.006 1.00 73.94 101 SER A N 1
ATOM 816 C CA . SER A 1 101 ? -13.334 -0.375 -2.808 1.00 73.94 101 SER A CA 1
ATOM 817 C C . SER A 1 101 ? -12.906 -1.684 -2.137 1.00 73.94 101 SER A C 1
ATOM 819 O O . SER A 1 101 ? -13.711 -2.317 -1.468 1.00 73.94 101 SER A O 1
ATOM 821 N N . GLY A 1 102 ? -11.647 -2.099 -2.330 1.00 82.06 102 GLY A N 1
ATOM 822 C CA . GLY A 1 102 ? -11.140 -3.388 -1.853 1.00 82.06 102 GLY A CA 1
ATOM 823 C C . GLY A 1 102 ? -11.605 -4.603 -2.665 1.00 82.06 102 GLY A C 1
ATOM 824 O O . GLY A 1 102 ? -11.297 -5.724 -2.275 1.00 82.06 102 GLY A O 1
ATOM 825 N N . LEU A 1 103 ? -12.316 -4.397 -3.777 1.00 83.56 103 LEU A N 1
ATOM 826 C CA . LEU A 1 103 ? -12.963 -5.456 -4.566 1.00 83.56 103 LEU A CA 1
ATOM 827 C C . LEU A 1 103 ? -12.299 -5.696 -5.931 1.00 83.56 103 LEU A C 1
ATOM 829 O O . LEU A 1 103 ? -12.883 -6.334 -6.809 1.00 83.56 103 LEU A O 1
ATOM 833 N N . ASP A 1 104 ? -11.105 -5.150 -6.150 1.00 88.25 104 ASP A N 1
ATOM 834 C CA . ASP A 1 104 ? -10.451 -5.251 -7.448 1.00 88.25 104 ASP A CA 1
ATOM 835 C C . ASP A 1 104 ? -9.877 -6.652 -7.687 1.00 88.25 104 ASP A C 1
ATOM 837 O O . ASP A 1 104 ? -9.771 -7.502 -6.806 1.00 88.25 104 ASP A O 1
ATOM 841 N N . THR A 1 105 ? -9.451 -6.907 -8.920 1.00 91.56 105 THR A N 1
ATOM 842 C CA . THR A 1 105 ? -8.633 -8.083 -9.219 1.00 91.56 105 THR A CA 1
ATOM 843 C C . THR A 1 105 ? -7.165 -7.719 -9.059 1.00 91.56 105 THR A C 1
ATOM 845 O O . THR A 1 105 ? -6.657 -6.911 -9.837 1.00 91.56 105 THR A O 1
ATOM 848 N N . ALA A 1 106 ? -6.470 -8.344 -8.101 1.00 92.19 106 ALA A N 1
ATOM 849 C CA . ALA A 1 106 ? -5.041 -8.112 -7.897 1.00 92.19 106 ALA A CA 1
ATOM 850 C C . ALA A 1 106 ? -4.257 -8.281 -9.209 1.00 92.19 106 ALA A C 1
ATOM 852 O O . ALA A 1 106 ? -4.461 -9.237 -9.968 1.00 92.19 106 ALA A O 1
ATOM 853 N N . PHE A 1 107 ? -3.345 -7.355 -9.475 1.00 92.12 107 PHE A N 1
ATOM 854 C CA . PHE A 1 107 ? -2.433 -7.430 -10.603 1.00 92.12 107 PHE A CA 1
ATOM 855 C C . PHE A 1 107 ? -1.344 -8.485 -10.344 1.00 92.12 107 PHE A C 1
ATOM 857 O O . PHE A 1 107 ? -1.036 -8.794 -9.198 1.00 92.12 107 PHE A O 1
ATOM 864 N N . CYS A 1 108 ? -0.757 -9.057 -11.397 1.00 89.69 108 CYS A N 1
ATOM 865 C CA . CYS A 1 108 ? 0.367 -10.000 -11.287 1.00 89.69 108 CYS A CA 1
ATOM 866 C C . CYS A 1 108 ? 0.155 -11.272 -10.451 1.00 89.69 108 CYS A C 1
ATOM 868 O O . CYS A 1 108 ? 1.089 -11.789 -9.850 1.00 89.69 108 CYS A O 1
ATOM 870 N N . GLN A 1 109 ? -1.043 -11.857 -10.480 1.00 86.25 109 GLN A N 1
ATOM 871 C CA . GLN A 1 109 ? -1.334 -13.095 -9.740 1.00 86.25 109 GLN A CA 1
ATOM 872 C C . GLN A 1 109 ? -0.742 -14.390 -10.338 1.00 86.25 109 GLN A C 1
ATOM 874 O O . GLN A 1 109 ? -0.849 -15.439 -9.710 1.00 86.25 109 GLN A O 1
ATOM 879 N N . ASN A 1 110 ? -0.193 -14.371 -11.562 1.00 77.38 110 ASN A N 1
ATOM 880 C CA . ASN A 1 110 ? 0.284 -15.568 -12.276 1.00 77.38 110 ASN A CA 1
ATOM 881 C C . ASN A 1 110 ? 1.514 -15.277 -13.157 1.00 77.38 110 ASN A C 1
ATOM 883 O O . ASN A 1 110 ? 1.745 -14.141 -13.571 1.00 77.38 110 ASN A O 1
ATOM 887 N N . SER A 1 111 ? 2.229 -16.338 -13.552 1.00 62.41 111 SER A N 1
ATOM 888 C CA . SER A 1 111 ? 3.498 -16.322 -14.301 1.00 62.41 111 SER A CA 1
ATOM 889 C C . SER A 1 111 ? 3.438 -15.946 -15.796 1.00 62.41 111 SER A C 1
ATOM 891 O O . SER A 1 111 ? 4.375 -16.222 -16.537 1.00 62.41 111 SER A O 1
ATOM 893 N N . GLY A 1 112 ? 2.374 -15.283 -16.256 1.00 67.19 112 GLY A N 1
ATOM 894 C CA . GLY A 1 112 ? 2.226 -14.848 -17.654 1.00 67.19 112 GLY A CA 1
ATOM 895 C C . GLY A 1 112 ? 2.705 -13.412 -17.893 1.00 67.19 112 GLY A C 1
ATOM 896 O O . GLY A 1 112 ? 3.854 -13.163 -18.248 1.00 67.19 112 GLY A O 1
ATOM 897 N N . ASN A 1 113 ? 1.806 -12.451 -17.672 1.00 63.00 113 ASN A N 1
ATOM 898 C CA . ASN A 1 113 ? 1.997 -11.035 -18.025 1.00 63.00 113 ASN A CA 1
ATOM 899 C C . ASN A 1 113 ? 2.914 -10.254 -17.067 1.00 63.00 113 ASN A C 1
ATOM 901 O O . ASN A 1 113 ? 3.172 -9.076 -17.281 1.00 63.00 113 ASN A O 1
ATOM 905 N N . CYS A 1 114 ? 3.378 -10.880 -15.991 1.00 74.38 114 CYS A N 1
ATOM 906 C CA . CYS A 1 114 ? 3.996 -10.193 -14.859 1.00 74.38 114 CYS A CA 1
ATOM 907 C C . CYS A 1 114 ? 5.325 -10.777 -14.405 1.00 74.38 114 CYS A C 1
ATOM 909 O O . CYS A 1 114 ? 5.863 -10.371 -13.386 1.00 74.38 114 CYS A O 1
ATOM 911 N N . VAL A 1 115 ? 5.841 -11.759 -15.134 1.00 70.69 115 VAL A N 1
ATOM 912 C CA . VAL A 1 115 ? 7.034 -12.476 -14.711 1.00 70.69 115 VAL A CA 1
ATOM 913 C C . VAL A 1 115 ? 8.059 -12.415 -15.812 1.00 70.69 115 VAL A C 1
ATOM 915 O O . VAL A 1 115 ? 7.877 -12.999 -16.877 1.00 70.69 115 VAL A O 1
ATOM 918 N N . THR A 1 116 ? 9.169 -11.746 -15.530 1.00 66.12 116 THR A N 1
ATOM 919 C CA . THR A 1 116 ? 10.381 -11.908 -16.321 1.00 66.12 116 THR A CA 1
ATOM 920 C C . THR A 1 116 ? 11.119 -13.165 -15.889 1.00 66.12 116 THR A C 1
ATOM 922 O O . THR A 1 116 ? 11.197 -13.491 -14.704 1.00 66.12 116 THR A O 1
ATOM 925 N N . LYS A 1 117 ? 11.694 -13.885 -16.857 1.00 62.06 117 LYS A N 1
ATOM 926 C CA . LYS A 1 117 ? 12.545 -15.054 -16.600 1.00 62.06 117 LYS A CA 1
ATOM 927 C C . LYS A 1 117 ? 13.589 -14.727 -15.518 1.00 62.06 117 LYS A C 1
ATOM 929 O O . LYS A 1 117 ? 14.362 -13.786 -15.671 1.00 62.06 117 LYS A O 1
ATOM 934 N N . GLY A 1 118 ? 13.607 -15.510 -14.436 1.00 62.31 118 GLY A N 1
ATOM 935 C CA . GLY A 1 118 ? 14.531 -15.337 -13.304 1.00 62.31 118 GLY A CA 1
ATOM 936 C C . GLY A 1 118 ? 14.086 -14.343 -12.219 1.00 62.31 118 GLY A C 1
ATOM 937 O O . GLY A 1 118 ? 14.785 -14.206 -11.222 1.00 62.31 118 GLY A O 1
ATOM 938 N N . LYS A 1 119 ? 12.935 -13.680 -12.383 1.00 67.38 119 LYS A N 1
ATOM 939 C CA . LYS A 1 119 ? 12.302 -12.786 -11.400 1.00 67.38 119 LYS A CA 1
ATOM 940 C C . LYS A 1 119 ? 10.820 -13.149 -11.270 1.00 67.38 119 LYS A C 1
ATOM 942 O O . LYS A 1 119 ? 9.967 -12.340 -11.596 1.00 67.38 119 LYS A O 1
ATOM 947 N N . GLY A 1 120 ? 10.525 -14.409 -10.962 1.00 69.25 120 GLY A N 1
ATOM 948 C CA . GLY A 1 120 ? 9.158 -14.927 -10.916 1.00 69.25 120 GLY A CA 1
ATOM 949 C C . GLY A 1 120 ? 8.895 -15.689 -9.637 1.00 69.25 120 GLY A C 1
ATOM 950 O O . GLY A 1 120 ? 9.000 -16.911 -9.624 1.00 69.25 120 GLY A O 1
ATOM 951 N N . SER A 1 121 ? 8.584 -14.966 -8.572 1.00 73.75 121 SER A N 1
ATOM 952 C CA . SER A 1 121 ? 8.127 -15.516 -7.295 1.00 73.75 121 SER A CA 1
ATOM 953 C C . SER A 1 121 ? 7.367 -14.436 -6.521 1.00 73.75 121 SER A C 1
ATOM 955 O O . SER A 1 121 ? 7.342 -13.275 -6.943 1.00 73.75 121 SER A O 1
ATOM 957 N N . VAL A 1 122 ? 6.713 -14.806 -5.419 1.00 78.31 122 VAL A N 1
ATOM 958 C CA . VAL A 1 122 ? 6.100 -13.812 -4.530 1.00 78.31 122 VAL A CA 1
ATOM 959 C C . VAL A 1 122 ? 7.181 -12.893 -3.968 1.00 78.31 122 VAL A C 1
ATOM 961 O O . VAL A 1 122 ? 8.224 -13.356 -3.510 1.00 78.31 122 VAL A O 1
ATOM 964 N N . GLY A 1 123 ? 6.957 -11.581 -4.058 1.00 80.12 123 GLY A N 1
ATOM 965 C CA . GLY A 1 123 ? 7.978 -10.582 -3.728 1.00 80.12 123 GLY A CA 1
ATOM 966 C C . GLY A 1 123 ? 9.032 -10.371 -4.827 1.00 80.12 123 GLY A C 1
ATOM 967 O O . GLY A 1 123 ? 10.043 -9.696 -4.618 1.00 80.12 123 GLY A O 1
ATOM 968 N N . GLN A 1 124 ? 8.840 -11.001 -5.989 1.00 80.06 124 GLN A N 1
ATOM 969 C CA . GLN A 1 124 ? 9.668 -10.863 -7.180 1.00 80.06 124 GLN A CA 1
ATOM 970 C C . GLN A 1 124 ? 8.775 -10.917 -8.423 1.00 80.06 124 GLN A C 1
ATOM 972 O O . GLN A 1 124 ? 8.895 -11.829 -9.233 1.00 80.06 124 GLN A O 1
ATOM 977 N N . GLY A 1 125 ? 7.842 -9.974 -8.567 1.00 82.19 125 GLY A N 1
ATOM 978 C CA . GLY A 1 125 ? 6.998 -9.859 -9.768 1.00 82.19 125 GLY A CA 1
ATOM 979 C C . GLY A 1 125 ? 5.716 -10.699 -9.758 1.00 82.19 125 GLY A C 1
ATOM 980 O O . GLY A 1 125 ? 4.873 -10.511 -10.631 1.00 82.19 125 GLY A O 1
ATOM 981 N N . ILE A 1 126 ? 5.516 -11.568 -8.764 1.00 89.62 126 ILE A N 1
ATOM 982 C CA . ILE A 1 126 ? 4.219 -12.206 -8.504 1.00 89.62 126 ILE A CA 1
ATOM 983 C C . ILE A 1 126 ? 3.615 -11.580 -7.248 1.00 89.62 126 ILE A C 1
ATOM 985 O O . ILE A 1 126 ? 4.285 -11.467 -6.223 1.00 89.62 126 ILE A O 1
ATOM 989 N N . SER A 1 127 ? 2.346 -11.189 -7.338 1.00 93.62 127 SER A N 1
ATOM 990 C CA . SER A 1 127 ? 1.585 -10.689 -6.196 1.00 93.62 127 SER A CA 1
ATOM 991 C C . SER A 1 127 ? 1.365 -11.786 -5.157 1.00 93.62 127 SER A C 1
ATOM 993 O O . SER A 1 127 ? 1.022 -12.919 -5.503 1.00 93.62 127 SER A O 1
ATOM 995 N N . ALA A 1 128 ? 1.479 -11.429 -3.880 1.00 94.75 128 ALA A N 1
ATOM 996 C CA . ALA A 1 128 ? 1.183 -12.315 -2.760 1.00 94.75 128 ALA A CA 1
ATOM 997 C C . ALA A 1 128 ? -0.320 -12.570 -2.567 1.00 94.75 128 ALA A C 1
ATOM 999 O O . ALA A 1 128 ? -0.680 -13.343 -1.689 1.00 94.75 128 ALA A O 1
ATOM 1000 N N . TYR A 1 129 ? -1.212 -11.942 -3.348 1.00 95.38 129 TYR A N 1
ATOM 1001 C CA . TYR A 1 129 ? -2.663 -12.019 -3.136 1.00 95.38 129 TYR A CA 1
ATOM 1002 C C . TYR A 1 129 ? -3.179 -13.454 -2.955 1.00 95.38 129 TYR A C 1
ATOM 1004 O O . TYR A 1 129 ? -3.903 -13.736 -2.007 1.00 95.38 129 TYR A O 1
ATOM 1012 N N . LYS A 1 130 ? -2.764 -14.383 -3.824 1.00 94.25 130 LYS A N 1
ATOM 1013 C CA . LYS A 1 130 ? -3.191 -15.788 -3.736 1.00 94.25 130 LYS A CA 1
ATOM 1014 C C . LYS A 1 130 ? -2.671 -16.493 -2.487 1.00 94.25 130 LYS A C 1
ATOM 1016 O O . LYS A 1 130 ? -3.407 -17.273 -1.890 1.00 94.25 130 LYS A O 1
ATOM 1021 N N . ASP A 1 131 ? -1.435 -16.205 -2.099 1.00 94.19 131 ASP A N 1
ATOM 1022 C CA . ASP A 1 131 ? -0.822 -16.762 -0.895 1.00 94.19 131 ASP A CA 1
ATOM 1023 C C . ASP A 1 131 ? -1.530 -16.226 0.353 1.00 94.19 131 ASP A C 1
ATOM 1025 O O . ASP A 1 131 ? -1.817 -16.988 1.269 1.00 94.19 131 ASP A O 1
ATOM 1029 N N . LEU A 1 132 ? -1.904 -14.943 0.351 1.00 95.69 132 LEU A N 1
ATOM 1030 C CA . LEU A 1 132 ? -2.673 -14.319 1.425 1.00 95.69 132 LEU A CA 1
ATOM 1031 C C . LEU A 1 132 ? -4.102 -14.870 1.515 1.00 95.69 132 LEU A C 1
ATOM 1033 O O . LEU A 1 132 ? -4.570 -15.136 2.616 1.00 95.69 132 LEU A O 1
ATOM 1037 N N . VAL A 1 133 ? -4.781 -15.113 0.390 1.00 95.75 133 VAL A N 1
ATOM 1038 C CA . VAL A 1 133 ? -6.093 -15.795 0.377 1.00 95.75 133 VAL A CA 1
ATOM 1039 C C . VAL A 1 133 ? -5.987 -17.209 0.953 1.00 95.75 133 VAL A C 1
ATOM 1041 O O . VAL A 1 133 ? -6.860 -17.638 1.701 1.00 95.75 133 VAL A O 1
ATOM 1044 N N . ALA A 1 134 ? -4.913 -17.937 0.637 1.00 94.94 134 ALA A N 1
ATOM 1045 C CA . ALA A 1 134 ? -4.680 -19.268 1.192 1.00 94.94 134 ALA A CA 1
ATOM 1046 C C . ALA A 1 134 ? -4.304 -19.232 2.685 1.00 94.94 134 ALA A C 1
ATOM 1048 O O . ALA A 1 134 ? -4.677 -20.137 3.429 1.00 94.94 134 ALA A O 1
ATOM 1049 N N . GLU A 1 135 ? -3.570 -18.204 3.122 1.00 94.44 135 GLU A N 1
ATOM 1050 C CA . GLU A 1 135 ? -3.176 -18.000 4.520 1.00 94.44 135 GLU A CA 1
ATOM 1051 C C . GLU A 1 135 ? -4.359 -17.564 5.404 1.00 94.44 135 GLU A C 1
ATOM 1053 O O . GLU A 1 135 ? -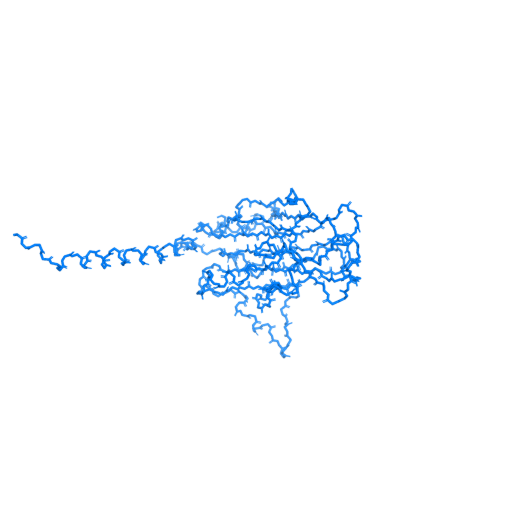4.437 -17.975 6.563 1.00 94.44 135 GLU A O 1
ATOM 1058 N N . PHE A 1 136 ? -5.293 -16.776 4.861 1.00 92.25 136 PHE A N 1
ATOM 1059 C CA . PHE A 1 136 ? -6.449 -16.218 5.570 1.00 92.25 136 PHE A CA 1
ATOM 1060 C C . PHE A 1 136 ? -7.785 -16.660 4.939 1.00 92.25 136 PHE A C 1
ATOM 1062 O O . PHE A 1 136 ? -8.535 -15.818 4.448 1.00 92.25 136 PHE A O 1
ATOM 1069 N N . PRO A 1 137 ? -8.116 -17.965 4.955 1.00 92.50 137 PRO A N 1
ATOM 1070 C CA . PRO A 1 137 ? -9.284 -18.496 4.247 1.00 92.50 137 PRO A CA 1
ATOM 1071 C C . PRO A 1 137 ? -10.633 -18.065 4.846 1.00 92.50 137 PRO A C 1
ATOM 1073 O O . PRO A 1 137 ? -11.647 -18.119 4.154 1.00 92.50 137 PRO A O 1
ATOM 1076 N N . ASP A 1 138 ? -10.651 -17.662 6.119 1.00 90.50 138 ASP A N 1
ATOM 1077 C CA . ASP A 1 138 ? -11.863 -17.265 6.851 1.00 90.50 138 ASP A CA 1
ATOM 1078 C C . ASP A 1 138 ? -12.107 -15.749 6.838 1.00 90.50 138 ASP A C 1
ATOM 1080 O O . ASP A 1 138 ? -13.059 -15.259 7.449 1.00 90.50 138 ASP A O 1
ATOM 1084 N N . ASP A 1 139 ? -11.240 -14.991 6.172 1.00 90.38 139 ASP A N 1
ATOM 1085 C CA . ASP A 1 139 ? -11.288 -13.541 6.154 1.00 90.38 139 ASP A CA 1
ATOM 1086 C C . ASP A 1 139 ? -11.407 -12.995 4.735 1.00 90.38 139 ASP A C 1
ATOM 1088 O O . ASP A 1 139 ? -10.995 -13.620 3.759 1.00 90.38 139 ASP A O 1
ATOM 1092 N N . ASP A 1 140 ? -11.927 -11.776 4.633 1.00 90.12 140 ASP A N 1
ATOM 1093 C CA . ASP A 1 140 ? -12.039 -11.092 3.354 1.00 90.12 140 ASP A CA 1
ATOM 1094 C C . ASP A 1 140 ? -10.708 -10.425 2.979 1.00 90.12 140 ASP A C 1
ATOM 1096 O O . ASP A 1 140 ? -10.307 -9.410 3.560 1.00 90.12 140 ASP A O 1
ATOM 1100 N N . VAL A 1 141 ? -9.987 -11.026 2.029 1.00 93.94 141 VAL A N 1
ATOM 1101 C CA . VAL A 1 141 ? -8.736 -10.472 1.500 1.00 93.94 141 VAL A CA 1
ATOM 1102 C C . VAL A 1 141 ? -9.050 -9.439 0.429 1.00 93.94 141 VAL A C 1
ATOM 1104 O O . VAL A 1 141 ? -9.223 -9.760 -0.751 1.00 93.94 141 VAL A O 1
ATOM 1107 N N . LYS A 1 142 ? -9.083 -8.179 0.861 1.00 93.69 142 LYS A N 1
ATOM 1108 C CA . LYS A 1 142 ? -9.410 -7.029 0.023 1.00 93.69 142 LYS A CA 1
ATOM 1109 C C . LYS A 1 142 ? -8.197 -6.556 -0.759 1.00 93.69 142 LYS A C 1
ATOM 1111 O O . LYS A 1 142 ? -7.069 -6.559 -0.263 1.00 93.69 142 LYS A O 1
ATOM 1116 N N . VAL A 1 143 ? -8.426 -6.108 -1.988 1.00 94.06 143 VAL A N 1
ATOM 1117 C CA . VAL A 1 143 ? -7.377 -5.542 -2.838 1.00 94.06 143 VAL A CA 1
ATOM 1118 C C . VAL A 1 143 ? -7.882 -4.349 -3.643 1.00 94.06 143 VAL A C 1
ATOM 1120 O O . VAL A 1 143 ? -8.974 -4.359 -4.204 1.00 94.06 143 VAL A O 1
ATOM 1123 N N . LEU A 1 144 ? -7.056 -3.308 -3.702 1.00 91.06 144 LEU A N 1
ATOM 1124 C CA . LEU A 1 144 ? -7.088 -2.288 -4.747 1.00 91.06 144 LEU A CA 1
ATOM 1125 C C . LEU A 1 144 ? -6.003 -2.628 -5.761 1.00 91.06 144 LEU A C 1
ATOM 1127 O O . LEU A 1 144 ? -4.847 -2.787 -5.372 1.00 91.06 144 LEU A O 1
ATOM 1131 N N . ALA A 1 145 ? -6.349 -2.656 -7.043 1.00 91.94 145 ALA A N 1
ATOM 1132 C CA . ALA A 1 145 ? -5.397 -2.825 -8.132 1.00 91.94 145 ALA A CA 1
ATOM 1133 C C . ALA A 1 145 ? -5.543 -1.665 -9.120 1.00 91.94 145 ALA A C 1
ATOM 1135 O O . ALA A 1 145 ? -6.504 -1.588 -9.885 1.00 91.94 145 ALA A O 1
ATOM 1136 N N . ASN A 1 146 ? -4.583 -0.740 -9.119 1.00 91.50 146 ASN A N 1
ATOM 1137 C CA . ASN A 1 146 ? -4.690 0.476 -9.926 1.00 91.50 146 ASN A CA 1
ATOM 1138 C C . ASN A 1 146 ? -3.322 0.938 -10.454 1.00 91.50 146 ASN A C 1
ATOM 1140 O O . ASN A 1 146 ? -2.356 0.177 -10.475 1.00 91.50 146 ASN A O 1
ATOM 1144 N N . ALA A 1 147 ? -3.255 2.157 -10.981 1.00 89.31 147 ALA A N 1
ATOM 1145 C CA . ALA A 1 147 ? -2.063 2.781 -11.528 1.00 89.31 147 ALA A CA 1
ATOM 1146 C C . ALA A 1 147 ? -1.929 4.217 -10.994 1.00 89.31 147 ALA A C 1
ATOM 1148 O O . ALA A 1 147 ? -2.944 4.891 -10.798 1.00 89.31 147 ALA A O 1
ATOM 1149 N N . PRO A 1 148 ? -0.705 4.735 -10.815 1.00 87.00 148 PRO A N 1
ATOM 1150 C CA . PRO A 1 148 ? -0.493 6.162 -10.598 1.00 87.00 148 PRO A CA 1
ATOM 1151 C C . PRO A 1 148 ? -1.099 6.991 -11.746 1.00 87.00 148 PRO A C 1
ATOM 1153 O O . PRO A 1 148 ? -1.160 6.532 -12.898 1.00 87.00 148 PRO A O 1
ATOM 1156 N N . SER A 1 149 ? -1.570 8.196 -11.425 1.00 75.94 149 SER A N 1
ATOM 1157 C CA . SER A 1 149 ? -2.034 9.196 -12.389 1.00 75.94 149 SER A CA 1
ATOM 1158 C C . SER A 1 149 ? -0.886 9.658 -13.288 1.00 75.94 149 SER A C 1
ATOM 1160 O O . SER A 1 149 ? 0.290 9.510 -12.956 1.00 75.94 149 SER A O 1
ATOM 1162 N N . TYR A 1 150 ? -1.237 10.199 -14.453 1.00 68.00 150 TYR A N 1
ATOM 1163 C CA . TYR A 1 150 ? -0.275 10.678 -15.440 1.00 68.00 150 TYR A CA 1
ATOM 1164 C C . TYR A 1 150 ? 0.267 12.077 -15.163 1.00 68.00 150 TYR A C 1
ATOM 1166 O O . TYR A 1 150 ? 1.111 12.535 -15.914 1.00 68.00 150 TYR A O 1
ATOM 1174 N N . GLU A 1 151 ? -0.174 12.758 -14.109 1.00 62.28 151 GLU A N 1
ATOM 1175 C CA . GLU A 1 151 ? 0.148 14.177 -13.895 1.00 62.28 151 GLU A CA 1
ATOM 1176 C C . GLU A 1 151 ? 1.482 14.418 -13.163 1.00 62.28 151 GLU A C 1
ATOM 1178 O O . GLU A 1 151 ? 1.808 15.551 -12.842 1.00 62.28 151 GLU A O 1
ATOM 1183 N N . GLY A 1 152 ? 2.295 13.380 -12.918 1.00 59.28 152 GLY A N 1
ATOM 1184 C CA . GLY A 1 152 ? 3.629 13.502 -12.295 1.00 59.28 152 GLY A CA 1
ATOM 1185 C C . GLY A 1 152 ? 3.614 13.837 -10.795 1.00 59.28 152 GLY A C 1
ATOM 1186 O O . GLY A 1 152 ? 4.590 13.567 -10.092 1.00 59.28 152 GLY A O 1
ATOM 1187 N N . ASP A 1 153 ? 2.490 14.341 -10.296 1.00 76.25 153 ASP A N 1
ATOM 1188 C CA . ASP A 1 153 ? 2.210 14.567 -8.885 1.00 76.25 153 ASP A CA 1
ATOM 1189 C C . ASP A 1 153 ? 1.915 13.269 -8.117 1.00 76.25 153 ASP A C 1
ATOM 1191 O O . ASP A 1 153 ? 1.689 12.187 -8.677 1.00 76.25 153 ASP A O 1
ATOM 1195 N N . LEU A 1 154 ? 1.903 13.388 -6.787 1.00 85.06 154 LEU A N 1
ATOM 1196 C CA . LEU A 1 154 ? 1.466 12.325 -5.889 1.00 85.06 154 LEU A CA 1
ATOM 1197 C C . LEU A 1 154 ? 0.030 11.911 -6.227 1.00 85.06 154 LEU A C 1
ATOM 1199 O O . LEU A 1 154 ? -0.912 12.687 -6.071 1.00 85.06 154 LEU A O 1
ATOM 1203 N N . THR A 1 155 ? -0.153 10.655 -6.627 1.00 89.62 155 THR A N 1
ATOM 1204 C CA . THR A 1 155 ? -1.493 10.090 -6.790 1.00 89.62 155 THR A CA 1
ATOM 1205 C C . THR A 1 155 ? -1.953 9.531 -5.461 1.00 89.62 155 THR A C 1
ATOM 1207 O O . 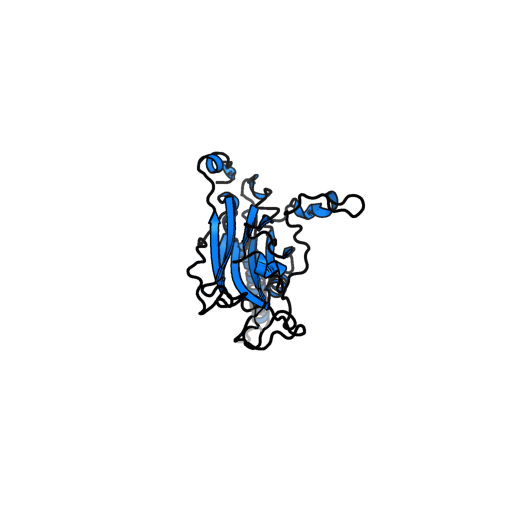THR A 1 155 ? -1.406 8.537 -4.989 1.00 89.62 155 THR A O 1
ATOM 1210 N N . TRP A 1 156 ? -2.952 10.167 -4.865 1.00 90.62 156 TRP A N 1
ATOM 1211 C CA . TRP A 1 156 ? -3.497 9.765 -3.577 1.00 90.62 156 TRP A CA 1
ATOM 1212 C C . TRP A 1 156 ? -4.606 8.736 -3.736 1.00 90.62 156 TRP A C 1
ATOM 1214 O O . TRP A 1 156 ? -5.448 8.849 -4.624 1.00 90.62 156 TRP A O 1
ATOM 1224 N N . TYR A 1 157 ? -4.604 7.755 -2.843 1.00 91.12 157 TYR A N 1
ATOM 1225 C CA . TYR A 1 157 ? -5.669 6.790 -2.647 1.00 91.12 157 TYR A CA 1
ATOM 1226 C C . TYR A 1 157 ? -5.918 6.627 -1.154 1.00 91.12 157 TYR A C 1
ATOM 1228 O O . TYR A 1 157 ? -4.978 6.585 -0.371 1.00 91.12 157 TYR A O 1
ATOM 1236 N N . SER A 1 158 ? -7.169 6.497 -0.747 1.00 90.19 158 SER A N 1
ATOM 1237 C CA . SER A 1 158 ? -7.527 6.394 0.666 1.00 90.19 158 SER A CA 1
ATOM 1238 C C . SER A 1 158 ? -8.018 4.996 0.991 1.00 90.19 158 SER A C 1
ATOM 1240 O O . SER A 1 158 ? -9.089 4.612 0.522 1.00 90.19 158 SER A O 1
ATOM 1242 N N . LEU A 1 159 ? -7.270 4.248 1.809 1.00 91.69 159 LEU A N 1
ATOM 1243 C CA . LEU A 1 159 ? -7.802 3.044 2.445 1.00 91.69 159 LEU A CA 1
ATOM 1244 C C . LEU A 1 159 ? -9.063 3.423 3.229 1.00 91.69 159 LEU A C 1
ATOM 1246 O O . LEU A 1 159 ? -9.063 4.460 3.899 1.00 91.69 159 LEU A O 1
ATOM 1250 N N . PRO A 1 160 ? -10.120 2.604 3.173 1.00 88.94 160 PRO A N 1
ATOM 1251 C CA . PRO A 1 160 ? -11.398 2.931 3.792 1.00 88.94 160 PRO A CA 1
ATOM 1252 C C . PRO A 1 160 ? -11.356 2.876 5.326 1.00 88.94 160 PRO A C 1
ATOM 1254 O O . PRO A 1 160 ? -12.286 3.352 5.968 1.00 88.94 160 PRO A O 1
ATOM 1257 N N . ILE A 1 161 ? -10.286 2.326 5.906 1.00 90.00 161 ILE A N 1
ATOM 1258 C CA . ILE A 1 161 ? -10.132 2.079 7.341 1.00 90.00 161 ILE A CA 1
ATOM 1259 C C . ILE A 1 161 ? -8.671 2.200 7.789 1.00 90.00 161 ILE A C 1
ATOM 1261 O O . ILE A 1 161 ? -7.741 2.082 6.987 1.00 90.00 161 ILE A O 1
ATOM 1265 N N . ARG A 1 162 ? -8.473 2.364 9.102 1.00 92.19 162 ARG A N 1
ATOM 1266 C CA . ARG A 1 162 ? -7.163 2.344 9.783 1.00 92.19 162 ARG A CA 1
ATOM 1267 C C . ARG A 1 162 ? -6.934 1.088 10.620 1.00 92.19 162 ARG A C 1
ATOM 1269 O O . ARG A 1 162 ? -5.812 0.850 11.056 1.00 92.19 162 ARG A O 1
ATOM 1276 N N . TYR A 1 163 ? -7.970 0.290 10.858 1.00 90.38 163 TYR A N 1
ATOM 1277 C CA . TYR A 1 163 ? -7.877 -0.889 11.713 1.00 90.38 163 TYR A CA 1
ATOM 1278 C C . TYR A 1 163 ? -7.680 -2.165 10.904 1.00 90.38 163 TYR A C 1
ATOM 1280 O O . TYR A 1 163 ? -8.629 -2.749 10.386 1.00 90.38 163 TYR A O 1
ATOM 1288 N N . LEU A 1 164 ? -6.420 -2.576 10.769 1.00 92.44 164 LEU A N 1
ATOM 1289 C CA . LEU A 1 164 ? -6.003 -3.631 9.851 1.00 92.44 164 LEU A CA 1
ATOM 1290 C C . LEU A 1 164 ? -5.259 -4.747 10.571 1.00 92.44 164 LEU A C 1
ATOM 1292 O O . LEU A 1 164 ? -4.417 -4.498 11.432 1.00 92.44 164 LEU A O 1
ATOM 1296 N N . LYS A 1 165 ? -5.526 -5.989 10.162 1.00 92.62 165 LYS A N 1
ATOM 1297 C CA . LYS A 1 165 ? -4.697 -7.140 10.537 1.00 92.62 165 LYS A CA 1
ATOM 1298 C C . LYS A 1 165 ? -3.533 -7.339 9.566 1.00 92.62 165 LYS A C 1
ATOM 1300 O O . LYS A 1 165 ? -2.514 -7.917 9.936 1.00 92.62 165 LYS A O 1
ATOM 1305 N N . LEU A 1 166 ? -3.687 -6.863 8.331 1.00 96.31 166 LEU A N 1
ATOM 1306 C CA . LEU A 1 166 ? -2.682 -6.934 7.281 1.00 96.31 166 LEU A CA 1
ATOM 1307 C C . LEU A 1 166 ? -2.801 -5.716 6.366 1.00 96.31 166 LEU A C 1
ATOM 1309 O O . LEU A 1 166 ? -3.905 -5.331 5.986 1.00 96.31 166 LEU A O 1
ATOM 1313 N N . LEU A 1 167 ? -1.654 -5.147 6.002 1.00 97.81 167 LEU A N 1
ATOM 1314 C CA . LEU A 1 167 ? -1.505 -4.158 4.942 1.00 97.81 167 LEU A CA 1
ATOM 1315 C C . LEU A 1 167 ? -0.263 -4.516 4.137 1.00 97.81 167 LEU A C 1
ATOM 1317 O O . LEU A 1 167 ? 0.852 -4.471 4.652 1.00 97.81 167 LEU A O 1
ATOM 1321 N N . ARG A 1 168 ? -0.449 -4.823 2.863 1.00 98.06 168 ARG A N 1
ATOM 1322 C CA . ARG A 1 168 ? 0.618 -5.078 1.909 1.00 98.06 168 ARG A CA 1
ATOM 1323 C C . ARG A 1 168 ? 0.482 -4.129 0.731 1.00 98.06 168 ARG A C 1
ATOM 1325 O O . ARG A 1 168 ? -0.597 -3.977 0.165 1.00 98.06 168 ARG A O 1
ATOM 1332 N N . VAL A 1 169 ? 1.590 -3.516 0.344 1.00 98.19 169 VAL A N 1
ATOM 1333 C CA . VAL A 1 169 ? 1.671 -2.678 -0.853 1.00 98.19 169 VAL A CA 1
ATOM 1334 C C . VAL A 1 169 ? 2.679 -3.300 -1.797 1.00 98.19 169 VAL A C 1
ATOM 1336 O O . VAL A 1 169 ? 3.781 -3.648 -1.383 1.00 98.19 169 VAL A O 1
ATOM 1339 N N . GLU A 1 170 ? 2.299 -3.423 -3.061 1.00 96.69 170 GLU A N 1
ATOM 1340 C CA . GLU A 1 170 ? 3.114 -3.979 -4.137 1.00 96.69 170 GLU A CA 1
ATOM 1341 C C . GLU A 1 170 ? 3.113 -2.981 -5.290 1.00 96.69 170 GLU A C 1
ATOM 1343 O O . GLU A 1 170 ? 2.048 -2.575 -5.753 1.00 96.69 170 GLU A O 1
ATOM 1348 N N . PHE A 1 171 ? 4.286 -2.579 -5.770 1.00 94.44 171 PHE A N 1
ATOM 1349 C CA . PHE A 1 171 ? 4.418 -1.659 -6.891 1.00 94.44 171 PHE A CA 1
ATOM 1350 C C . PHE A 1 171 ? 5.103 -2.380 -8.044 1.00 94.44 171 PHE A C 1
ATOM 1352 O O . PHE A 1 171 ? 6.262 -2.770 -7.939 1.00 94.44 171 PHE A O 1
ATOM 1359 N N . PHE A 1 172 ? 4.379 -2.533 -9.149 1.00 92.12 172 PHE A N 1
ATOM 1360 C CA . PHE A 1 172 ? 4.802 -3.174 -10.381 1.00 92.12 172 PHE A CA 1
ATOM 1361 C C . PHE A 1 172 ? 5.086 -2.151 -11.476 1.00 92.12 172 PHE A C 1
ATOM 1363 O O . PHE A 1 172 ? 4.285 -1.261 -11.763 1.00 92.12 172 PHE A O 1
ATOM 1370 N N . THR A 1 173 ? 6.192 -2.331 -12.180 1.00 89.31 173 THR A N 1
ATOM 1371 C CA . THR A 1 173 ? 6.542 -1.541 -13.361 1.00 89.31 173 THR A CA 1
ATOM 1372 C C . THR A 1 173 ? 6.774 -2.453 -14.549 1.00 89.31 173 THR A C 1
ATOM 1374 O O . THR A 1 173 ? 7.148 -3.612 -14.360 1.00 89.31 173 THR A O 1
ATOM 1377 N N . PRO A 1 174 ? 6.603 -1.957 -15.782 1.00 86.44 174 PRO A N 1
ATOM 1378 C CA . PRO A 1 174 ? 7.079 -2.683 -16.947 1.00 86.44 174 PRO A CA 1
ATOM 1379 C C . PRO A 1 174 ? 8.552 -3.057 -16.778 1.00 86.44 174 PRO A C 1
ATOM 1381 O O . PRO A 1 174 ? 9.357 -2.279 -16.263 1.00 86.44 174 PRO A O 1
ATOM 1384 N N . TYR A 1 175 ? 8.911 -4.255 -17.212 1.00 79.62 175 TYR A N 1
ATOM 1385 C CA . TYR A 1 175 ? 10.295 -4.675 -17.274 1.00 79.62 175 TYR A CA 1
ATOM 1386 C C . TYR A 1 175 ? 11.001 -3.952 -18.420 1.00 79.62 175 TYR A C 1
ATOM 1388 O O . TYR A 1 175 ? 10.598 -4.063 -19.577 1.00 79.62 175 TYR A O 1
ATOM 1396 N N . SER A 1 176 ? 1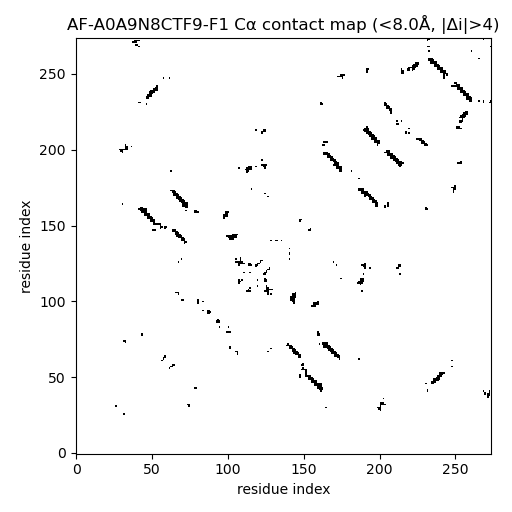2.099 -3.265 -18.115 1.00 72.75 176 SER A N 1
ATOM 1397 C CA . SER A 1 176 ? 13.041 -2.786 -19.122 1.00 72.75 176 SER A CA 1
ATOM 1398 C C . SER A 1 176 ? 14.419 -3.403 -18.875 1.00 72.75 176 SER A C 1
ATOM 1400 O O . SER A 1 176 ? 15.234 -2.945 -18.074 1.00 72.75 176 SER A O 1
ATOM 1402 N N . GLY A 1 177 ? 14.666 -4.523 -19.558 1.00 62.25 177 GLY A N 1
ATOM 1403 C CA . GLY A 1 177 ? 15.995 -5.126 -19.655 1.00 62.25 177 GLY A CA 1
ATOM 1404 C C . GLY A 1 177 ? 16.967 -4.277 -20.495 1.00 62.25 177 GLY A C 1
ATOM 1405 O O . GLY A 1 177 ? 16.605 -3.193 -20.967 1.00 62.25 177 GLY A O 1
ATOM 1406 N N . PRO A 1 178 ? 18.211 -4.748 -20.711 1.00 51.47 178 PRO A N 1
ATOM 1407 C CA . PRO A 1 178 ? 19.128 -4.108 -21.652 1.00 51.47 178 PRO A CA 1
ATOM 1408 C C . PRO A 1 178 ? 18.475 -3.964 -23.041 1.00 51.47 178 PRO A C 1
ATOM 1410 O O . PRO A 1 178 ? 17.704 -4.817 -23.477 1.00 51.47 178 PRO A O 1
ATOM 1413 N N . VAL A 1 179 ? 18.743 -2.824 -23.681 1.00 38.69 179 VAL A N 1
ATOM 1414 C CA . VAL A 1 179 ? 18.060 -2.285 -24.871 1.00 38.69 179 VAL A CA 1
ATOM 1415 C C . VAL A 1 179 ? 17.900 -3.335 -25.980 1.00 38.69 179 VAL A C 1
ATOM 1417 O O . VAL A 1 179 ? 18.892 -3.918 -26.405 1.00 38.69 179 VAL A O 1
ATOM 1420 N N . GLY A 1 180 ? 16.675 -3.531 -26.490 1.00 39.47 180 GLY A N 1
ATOM 1421 C CA . GLY A 1 180 ? 16.457 -4.258 -27.753 1.00 39.47 180 GLY A CA 1
ATOM 1422 C C . GLY A 1 180 ? 15.223 -5.159 -27.871 1.00 39.47 180 GLY A C 1
ATOM 1423 O O . GLY A 1 180 ? 14.992 -5.684 -28.953 1.00 39.47 180 GLY A O 1
ATOM 1424 N N . VAL A 1 181 ? 14.411 -5.348 -26.823 1.00 38.75 181 VAL A N 1
ATOM 1425 C CA . VAL A 1 181 ? 13.245 -6.260 -26.888 1.00 38.75 181 VAL A CA 1
ATOM 1426 C C . VAL A 1 181 ? 11.979 -5.623 -26.306 1.00 38.75 181 VAL A C 1
ATOM 1428 O O . VAL A 1 181 ? 11.332 -6.182 -25.431 1.00 38.75 181 VAL A O 1
ATOM 1431 N N . PHE A 1 182 ? 11.590 -4.446 -26.800 1.00 43.06 182 PHE A N 1
ATOM 1432 C CA . PHE A 1 182 ? 10.199 -3.995 -26.668 1.00 43.06 182 PHE A CA 1
ATOM 1433 C C . PHE A 1 182 ? 9.421 -4.491 -27.882 1.00 43.06 182 PHE A C 1
ATOM 1435 O O . PHE A 1 182 ? 9.170 -3.752 -28.830 1.00 43.06 182 PHE A O 1
ATOM 1442 N N . THR A 1 183 ? 9.072 -5.776 -27.878 1.00 43.06 183 THR A N 1
ATOM 1443 C CA . THR A 1 183 ? 8.003 -6.249 -28.761 1.00 43.06 183 THR A CA 1
ATOM 1444 C C . THR A 1 183 ? 6.702 -6.109 -27.981 1.00 43.06 183 THR A C 1
ATOM 1446 O O . THR A 1 183 ? 6.607 -6.566 -26.844 1.00 43.06 183 THR A O 1
ATOM 1449 N N . GLN A 1 1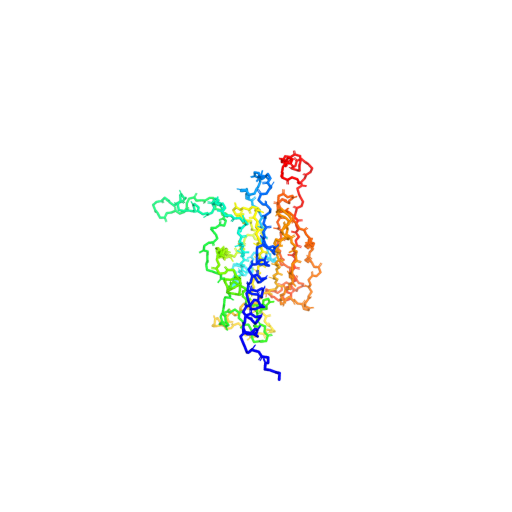84 ? 5.712 -5.428 -28.564 1.00 43.75 184 GLN A N 1
ATOM 1450 C CA . GLN A 1 184 ? 4.411 -5.117 -27.945 1.00 43.75 184 GLN A CA 1
ATOM 1451 C C . GLN A 1 184 ? 3.674 -6.352 -27.379 1.00 43.75 184 GLN A C 1
ATOM 1453 O O . GLN A 1 184 ? 2.732 -6.211 -26.606 1.00 43.75 184 GLN A O 1
ATOM 1458 N N . SER A 1 185 ? 4.114 -7.556 -27.740 1.00 46.78 185 SER A N 1
ATOM 1459 C CA . SER A 1 185 ? 3.595 -8.854 -27.320 1.00 46.78 185 SER A CA 1
ATOM 1460 C C . SER A 1 185 ? 4.138 -9.389 -25.981 1.00 46.78 185 SER A C 1
ATOM 1462 O O . SER A 1 185 ? 3.592 -10.376 -25.496 1.00 46.78 185 SER A O 1
ATOM 1464 N N . TYR A 1 186 ? 5.150 -8.767 -25.350 1.00 52.28 186 TYR A N 1
ATOM 1465 C CA . TYR A 1 186 ? 5.752 -9.255 -24.089 1.00 52.28 186 TYR A CA 1
ATOM 1466 C C . TYR A 1 186 ? 6.091 -8.137 -23.083 1.00 52.28 186 TYR A C 1
ATOM 1468 O O . TYR A 1 186 ? 7.206 -8.066 -22.566 1.00 52.28 186 TYR A O 1
ATOM 1476 N N . ASN A 1 187 ? 5.132 -7.269 -22.748 1.00 62.38 187 ASN A N 1
ATOM 1477 C CA . ASN A 1 187 ? 5.297 -6.337 -21.623 1.00 62.38 187 ASN A CA 1
ATOM 1478 C C . ASN A 1 187 ? 5.136 -7.082 -20.288 1.00 62.38 187 ASN A C 1
ATOM 1480 O O . ASN A 1 187 ? 4.080 -7.029 -19.662 1.00 62.38 187 ASN A O 1
ATOM 1484 N N . GLN A 1 188 ? 6.175 -7.805 -19.874 1.00 79.50 188 GLN A N 1
ATOM 1485 C CA . GLN A 1 188 ? 6.237 -8.414 -18.547 1.00 79.50 188 GLN A CA 1
ATOM 1486 C C . GLN A 1 188 ? 6.466 -7.325 -17.501 1.00 79.50 188 GLN A C 1
ATOM 1488 O O . GLN A 1 188 ? 7.248 -6.407 -17.731 1.00 79.50 188 GLN A O 1
ATOM 1493 N N . TYR A 1 189 ? 5.788 -7.414 -16.364 1.00 85.69 189 TYR A N 1
ATOM 1494 C CA . TYR A 1 189 ? 6.033 -6.525 -15.230 1.00 85.69 189 TYR A CA 1
ATOM 1495 C C . TYR A 1 189 ? 7.098 -7.106 -14.297 1.00 85.69 189 TYR A C 1
ATOM 1497 O O . TYR A 1 189 ? 7.390 -8.296 -14.315 1.00 85.69 189 TYR A O 1
ATOM 1505 N N . VAL A 1 190 ? 7.698 -6.242 -13.491 1.00 87.00 190 VAL A N 1
ATOM 1506 C CA . VAL A 1 190 ? 8.517 -6.592 -12.331 1.00 87.00 190 VAL A CA 1
ATOM 1507 C C . VAL A 1 190 ? 8.045 -5.770 -11.145 1.00 87.00 190 VAL A C 1
ATOM 1509 O O . VAL A 1 190 ? 7.444 -4.719 -11.329 1.00 87.00 190 VAL A O 1
ATOM 1512 N N . GLU A 1 191 ? 8.317 -6.232 -9.933 1.00 90.38 191 GLU A N 1
ATOM 1513 C CA . GLU A 1 191 ? 7.928 -5.553 -8.696 1.00 90.38 191 GLU A CA 1
ATOM 1514 C C . GLU A 1 191 ? 9.151 -4.845 -8.107 1.00 90.38 191 GLU A C 1
ATOM 1516 O O . GLU A 1 191 ? 9.933 -5.495 -7.415 1.00 90.38 191 GLU A O 1
ATOM 1521 N N . PRO A 1 192 ? 9.458 -3.577 -8.435 1.00 89.75 192 PRO A N 1
ATOM 1522 C CA . PRO A 1 192 ? 10.574 -2.867 -7.811 1.00 89.75 192 PRO A CA 1
ATOM 1523 C C . PRO A 1 192 ? 10.432 -2.724 -6.293 1.00 89.75 192 PRO A C 1
ATOM 1525 O O . PRO A 1 192 ? 11.455 -2.636 -5.623 1.00 89.75 192 PRO A O 1
ATOM 1528 N N . LEU A 1 193 ? 9.210 -2.725 -5.754 1.00 94.38 193 LEU A N 1
ATOM 1529 C CA . LEU A 1 193 ? 8.957 -2.588 -4.323 1.00 94.38 193 LEU A CA 1
ATOM 1530 C C . LEU A 1 193 ? 7.747 -3.405 -3.891 1.00 94.38 193 LEU A C 1
ATOM 1532 O O . LEU A 1 193 ? 6.687 -3.308 -4.502 1.00 94.38 193 LEU A O 1
ATOM 1536 N N . TYR A 1 194 ? 7.878 -4.072 -2.755 1.00 95.75 194 TYR A N 1
ATOM 1537 C CA . TYR A 1 194 ? 6.761 -4.385 -1.885 1.00 95.75 194 TYR A CA 1
ATOM 1538 C C . TYR A 1 194 ? 7.138 -4.169 -0.421 1.00 95.75 194 TYR A C 1
ATOM 1540 O O . TYR A 1 194 ? 8.317 -4.207 -0.051 1.00 95.75 194 TYR A O 1
ATOM 1548 N N . PHE A 1 195 ? 6.125 -3.994 0.419 1.00 97.94 195 PHE A N 1
ATOM 1549 C CA . PHE A 1 195 ? 6.257 -4.098 1.866 1.00 97.94 195 PHE A CA 1
ATOM 1550 C C . PHE A 1 195 ? 4.975 -4.640 2.492 1.00 97.94 195 PHE A C 1
ATOM 1552 O O . PHE A 1 195 ? 3.893 -4.524 1.913 1.00 97.94 195 PHE A O 1
ATOM 1559 N N . GLU A 1 196 ? 5.099 -5.231 3.677 1.00 98.44 196 GLU A N 1
ATOM 1560 C CA . GLU A 1 196 ? 3.988 -5.869 4.376 1.00 98.44 196 GLU A CA 1
ATOM 1561 C C . GLU A 1 196 ? 4.030 -5.625 5.884 1.00 98.44 196 GLU A C 1
ATOM 1563 O O . GLU A 1 196 ? 4.973 -6.018 6.578 1.00 98.44 196 GLU A O 1
ATOM 1568 N N . TYR A 1 197 ? 2.956 -5.027 6.384 1.00 98.25 197 TYR A N 1
ATOM 1569 C CA . TYR A 1 197 ? 2.651 -4.872 7.794 1.00 98.25 197 TYR A CA 1
ATOM 1570 C C . TYR A 1 197 ? 1.614 -5.905 8.235 1.00 98.25 197 TYR A C 1
ATOM 1572 O O . TYR A 1 197 ? 0.609 -6.122 7.555 1.00 98.25 197 TYR A O 1
ATOM 1580 N N . ARG A 1 198 ? 1.822 -6.504 9.409 1.00 96.44 198 ARG A N 1
ATOM 1581 C CA . ARG A 1 198 ? 0.887 -7.449 10.040 1.00 96.44 198 ARG A CA 1
ATOM 1582 C C . ARG A 1 198 ? 0.585 -7.030 11.473 1.00 96.44 198 ARG A C 1
ATOM 1584 O O . ARG A 1 198 ? 1.486 -6.561 12.162 1.00 96.44 198 ARG A O 1
ATOM 1591 N N . ALA A 1 199 ? -0.653 -7.199 11.929 1.00 92.88 199 ALA A N 1
ATOM 1592 C CA . ALA A 1 199 ? -1.029 -6.884 13.305 1.00 92.88 199 ALA A CA 1
ATOM 1593 C C . ALA A 1 199 ? -0.189 -7.674 14.315 1.00 92.88 199 ALA A C 1
ATOM 1595 O O . ALA A 1 199 ? 0.123 -8.846 14.105 1.00 92.88 199 ALA A O 1
ATOM 1596 N N . THR A 1 200 ? 0.152 -7.023 15.427 1.00 88.75 200 THR A N 1
ATOM 1597 C CA . THR A 1 200 ? 0.948 -7.631 16.506 1.00 88.75 200 THR A CA 1
ATOM 1598 C C . THR A 1 200 ? 0.094 -8.278 17.595 1.00 88.75 200 THR A C 1
ATOM 1600 O O . THR A 1 200 ? 0.633 -8.910 18.500 1.00 88.75 200 THR A O 1
ATOM 1603 N N . GLY A 1 201 ? -1.228 -8.085 17.544 1.00 79.69 201 GLY A N 1
ATOM 1604 C CA . GLY A 1 201 ? -2.153 -8.393 18.639 1.00 79.69 201 GLY A CA 1
ATOM 1605 C C . GLY A 1 201 ? -2.222 -7.298 19.717 1.00 79.69 201 GLY A C 1
ATOM 1606 O O . GLY A 1 201 ? -3.055 -7.377 20.618 1.00 79.69 201 GLY A O 1
ATOM 1607 N N . ASN A 1 202 ? -1.394 -6.245 19.632 1.00 79.88 202 ASN A N 1
ATOM 1608 C CA . ASN A 1 202 ? -1.400 -5.120 20.574 1.00 79.88 202 ASN A CA 1
ATOM 1609 C C . ASN A 1 202 ? -2.240 -3.928 20.070 1.00 79.88 202 ASN A C 1
ATOM 1611 O O . ASN A 1 202 ? -1.718 -2.941 19.536 1.00 79.88 202 ASN A O 1
ATOM 1615 N N . LYS A 1 203 ? -3.555 -3.988 20.297 1.00 79.94 203 LYS A N 1
ATOM 1616 C CA . LYS A 1 203 ? -4.534 -3.034 19.746 1.00 79.94 203 LYS A CA 1
ATOM 1617 C C . LYS A 1 203 ? -4.461 -2.970 18.205 1.00 79.94 203 LYS A C 1
ATOM 1619 O O . LYS A 1 203 ? -4.528 -4.009 17.564 1.00 79.94 203 LYS A O 1
ATOM 1624 N N . ASP A 1 204 ? -4.319 -1.776 17.629 1.00 84.94 204 ASP A N 1
ATOM 1625 C CA . ASP A 1 204 ? -4.155 -1.477 16.202 1.00 84.94 204 ASP A CA 1
ATOM 1626 C C . ASP A 1 204 ? -2.684 -1.377 15.749 1.00 84.94 204 ASP A C 1
ATOM 1628 O O . ASP A 1 204 ? -2.391 -0.830 14.686 1.00 84.94 204 ASP A O 1
ATOM 1632 N N . GLU A 1 205 ? -1.743 -1.872 16.559 1.00 91.31 205 GLU A N 1
ATOM 1633 C CA . GLU A 1 205 ? -0.327 -1.903 16.195 1.00 91.31 205 GLU A CA 1
ATOM 1634 C C . GLU A 1 205 ? -0.056 -2.961 15.125 1.00 91.31 205 GLU A C 1
ATOM 1636 O O . GLU A 1 205 ? -0.477 -4.118 15.233 1.00 91.31 205 GLU A O 1
ATOM 1641 N N . MET A 1 206 ? 0.732 -2.572 14.128 1.00 95.25 206 MET A N 1
ATOM 1642 C CA . MET A 1 206 ? 1.231 -3.450 13.083 1.00 95.25 206 MET A CA 1
ATOM 1643 C C . MET A 1 206 ? 2.758 -3.437 13.047 1.00 95.25 206 MET A C 1
ATOM 1645 O O . MET A 1 206 ? 3.385 -2.404 13.265 1.00 95.25 206 MET A O 1
ATOM 1649 N N . GLN A 1 207 ? 3.343 -4.584 12.728 1.00 97.38 207 GLN A N 1
ATOM 1650 C CA . GLN A 1 207 ? 4.774 -4.819 12.571 1.00 97.38 207 GLN A CA 1
ATOM 1651 C C . GLN A 1 207 ? 5.109 -4.977 11.089 1.00 97.38 207 GLN A C 1
ATOM 1653 O O . GLN A 1 207 ? 4.434 -5.727 10.382 1.00 97.38 207 GLN A O 1
ATOM 1658 N N . LEU A 1 208 ? 6.175 -4.323 10.635 1.00 97.88 208 LEU A N 1
ATOM 1659 C CA . LEU A 1 208 ? 6.770 -4.534 9.324 1.00 97.88 208 LEU A CA 1
ATOM 1660 C C . LEU A 1 208 ? 7.423 -5.919 9.301 1.00 97.88 208 LEU A C 1
ATOM 1662 O O . LEU A 1 208 ? 8.364 -6.190 10.047 1.00 97.88 208 LEU A O 1
ATOM 1666 N N . THR A 1 209 ? 6.897 -6.806 8.466 1.00 96.44 209 THR A N 1
ATOM 1667 C CA . THR A 1 209 ? 7.318 -8.216 8.396 1.00 96.44 209 THR A CA 1
ATOM 1668 C C . THR A 1 209 ? 8.133 -8.535 7.155 1.00 96.44 209 THR A C 1
ATOM 1670 O O . THR A 1 209 ? 8.948 -9.455 7.182 1.00 96.44 209 THR A O 1
ATOM 1673 N N . ALA A 1 210 ? 7.948 -7.769 6.081 1.00 94.00 210 ALA A N 1
ATOM 1674 C CA . ALA A 1 210 ? 8.706 -7.943 4.856 1.00 94.00 210 ALA A CA 1
ATOM 1675 C C . ALA A 1 210 ? 8.839 -6.622 4.095 1.00 94.00 210 ALA A C 1
ATOM 1677 O O . ALA A 1 210 ? 7.903 -5.823 4.045 1.00 94.00 210 ALA A O 1
ATOM 1678 N N . VAL A 1 211 ? 10.003 -6.432 3.478 1.00 94.75 211 VAL A N 1
ATOM 1679 C CA . VAL A 1 211 ? 10.295 -5.403 2.477 1.00 94.75 211 VAL A CA 1
ATOM 1680 C C . VAL A 1 211 ? 11.169 -6.056 1.422 1.00 94.75 211 VAL A C 1
ATOM 1682 O O . VAL A 1 211 ? 12.104 -6.788 1.754 1.00 94.75 211 VAL A O 1
ATOM 1685 N N . GLY A 1 212 ? 10.891 -5.796 0.153 1.00 90.69 212 GLY A N 1
ATOM 1686 C CA . GLY A 1 212 ? 11.740 -6.304 -0.910 1.00 90.69 212 GLY A CA 1
ATOM 1687 C C . GLY A 1 212 ? 11.238 -5.926 -2.287 1.00 90.69 212 GLY A C 1
ATOM 1688 O O . GLY A 1 212 ? 10.510 -4.952 -2.461 1.00 90.69 212 GLY A O 1
ATOM 1689 N N . GLY A 1 213 ? 11.665 -6.699 -3.277 1.00 87.12 213 GLY A N 1
ATOM 1690 C CA . GLY A 1 213 ? 11.327 -6.492 -4.674 1.00 87.12 213 GLY A CA 1
ATOM 1691 C C . GLY A 1 213 ? 12.526 -6.748 -5.579 1.00 87.12 213 GLY A C 1
ATOM 1692 O O . GLY A 1 213 ? 13.499 -7.415 -5.230 1.00 87.12 213 GLY A O 1
ATOM 1693 N N . THR A 1 214 ? 12.461 -6.172 -6.768 1.00 85.12 214 THR A N 1
ATOM 1694 C CA . THR A 1 214 ? 13.380 -6.396 -7.887 1.00 85.12 214 THR A CA 1
ATOM 1695 C C . THR A 1 214 ? 14.164 -5.141 -8.274 1.00 85.12 214 THR A C 1
ATOM 1697 O O . THR A 1 214 ? 14.740 -5.100 -9.371 1.00 85.12 214 THR A O 1
ATOM 1700 N N . ALA A 1 215 ? 14.167 -4.138 -7.386 1.00 80.56 215 ALA A N 1
ATOM 1701 C CA . ALA A 1 215 ? 14.894 -2.880 -7.512 1.00 80.56 215 ALA A CA 1
ATOM 1702 C C . ALA A 1 215 ? 16.351 -3.075 -7.950 1.00 80.56 215 ALA A C 1
ATOM 1704 O O . ALA A 1 215 ? 16.986 -4.102 -7.682 1.00 80.56 215 ALA A O 1
ATOM 1705 N N . ALA A 1 216 ? 16.895 -2.062 -8.624 1.00 70.69 216 ALA A N 1
ATOM 1706 C CA . ALA A 1 216 ? 18.253 -2.110 -9.145 1.00 70.69 216 ALA A CA 1
ATOM 1707 C C . ALA A 1 216 ? 19.274 -2.364 -8.023 1.00 70.69 216 ALA A C 1
ATOM 1709 O O . ALA A 1 216 ? 19.309 -1.650 -7.023 1.00 70.69 216 ALA A O 1
ATOM 1710 N N . GLY A 1 217 ? 20.089 -3.412 -8.184 1.00 66.69 217 GLY A N 1
ATOM 1711 C CA . GLY A 1 217 ? 21.096 -3.806 -7.194 1.00 66.69 217 GLY A CA 1
ATOM 1712 C C . GLY A 1 217 ? 20.529 -4.220 -5.832 1.00 66.69 217 GLY A C 1
ATOM 1713 O O . GLY A 1 217 ? 21.278 -4.195 -4.863 1.00 66.69 217 GLY A O 1
ATOM 1714 N N . ALA A 1 218 ? 19.234 -4.558 -5.746 1.00 77.00 218 ALA A N 1
ATOM 1715 C CA . ALA A 1 218 ? 18.527 -4.784 -4.481 1.00 77.00 218 ALA A CA 1
ATOM 1716 C C . ALA A 1 218 ? 18.660 -3.599 -3.499 1.00 77.00 218 ALA A C 1
ATOM 1718 O O . ALA A 1 218 ? 18.738 -3.786 -2.286 1.00 77.00 218 ALA A O 1
ATOM 1719 N N . ASN A 1 219 ? 18.715 -2.372 -4.027 1.00 85.44 219 ASN A N 1
ATOM 1720 C CA . ASN A 1 219 ? 18.841 -1.166 -3.220 1.00 85.44 219 ASN A CA 1
ATOM 1721 C C . ASN A 1 219 ? 17.468 -0.690 -2.728 1.00 85.44 219 ASN A C 1
ATOM 1723 O O . ASN A 1 219 ? 16.662 -0.193 -3.514 1.00 85.44 219 ASN A O 1
ATOM 1727 N N . PHE A 1 220 ? 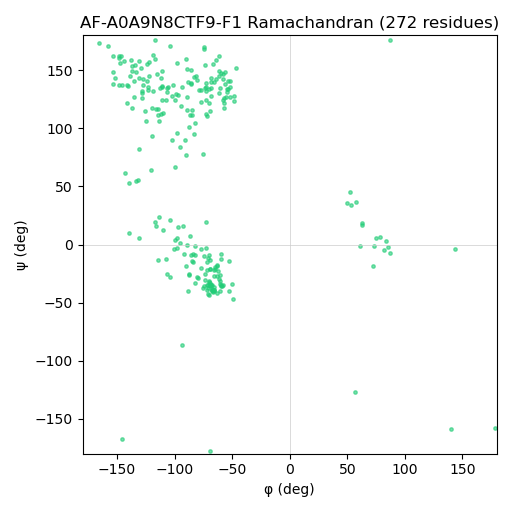17.251 -0.797 -1.418 1.00 90.62 220 PHE A N 1
ATOM 1728 C CA . PHE A 1 220 ? 16.051 -0.326 -0.720 1.00 90.62 220 PHE A CA 1
ATOM 1729 C C . PHE A 1 220 ? 16.365 0.784 0.294 1.00 90.62 220 PHE A C 1
ATOM 1731 O O . PHE A 1 220 ? 15.554 1.060 1.168 1.00 90.62 220 PHE A O 1
ATOM 1738 N N . ASN A 1 221 ? 17.515 1.460 0.183 1.00 91.19 221 ASN A N 1
ATOM 1739 C CA . ASN A 1 221 ? 17.932 2.497 1.141 1.00 91.19 221 ASN A CA 1
ATOM 1740 C C . ASN A 1 221 ? 16.987 3.716 1.176 1.00 91.19 221 ASN A C 1
ATOM 1742 O O . ASN A 1 221 ? 17.035 4.504 2.113 1.00 91.19 221 ASN A O 1
ATOM 1746 N N . GLY A 1 222 ? 16.155 3.896 0.146 1.00 92.81 222 GLY A N 1
ATOM 1747 C CA . GLY A 1 222 ? 15.106 4.918 0.107 1.00 92.81 222 GLY A CA 1
ATOM 1748 C C . GLY A 1 222 ? 13.814 4.524 0.835 1.00 92.81 222 GLY A C 1
ATOM 1749 O O . GLY A 1 222 ? 12.919 5.356 0.990 1.00 92.81 222 GLY A O 1
ATOM 1750 N N . VAL A 1 223 ? 13.690 3.264 1.257 1.00 96.75 223 VAL A N 1
ATOM 1751 C CA . VAL A 1 223 ? 12.514 2.715 1.939 1.00 96.75 223 VAL A CA 1
ATOM 1752 C C . VAL A 1 223 ? 12.694 2.884 3.448 1.00 96.75 223 VAL A C 1
ATOM 1754 O O . VAL A 1 223 ? 13.228 2.021 4.137 1.00 96.75 223 VAL A O 1
ATOM 1757 N N . ASN A 1 224 ? 12.235 4.024 3.955 1.00 96.94 224 ASN A N 1
ATOM 1758 C CA . ASN A 1 224 ? 12.317 4.434 5.354 1.00 96.94 224 ASN A CA 1
ATOM 1759 C C . ASN A 1 224 ? 10.979 4.178 6.060 1.00 96.94 224 ASN A C 1
ATOM 1761 O O . ASN A 1 224 ? 10.255 5.102 6.430 1.00 96.94 224 ASN A O 1
ATOM 1765 N N . LEU A 1 225 ? 10.632 2.901 6.198 1.00 97.56 225 LEU A N 1
ATOM 1766 C CA . LEU A 1 225 ? 9.406 2.452 6.851 1.00 97.56 225 LEU A CA 1
ATOM 1767 C C . LEU A 1 225 ? 9.688 2.072 8.317 1.00 97.56 225 LEU A C 1
ATOM 1769 O O . LEU A 1 225 ? 10.609 1.288 8.559 1.00 97.56 225 LEU A O 1
ATOM 1773 N N . PRO A 1 226 ? 8.926 2.588 9.301 1.00 97.31 226 PRO A N 1
ATOM 1774 C CA . PRO A 1 226 ? 9.096 2.204 10.699 1.00 97.31 226 PRO A CA 1
ATOM 1775 C C . PRO A 1 226 ? 8.837 0.713 10.914 1.00 97.31 226 PRO A C 1
ATOM 1777 O O . PRO A 1 226 ? 7.929 0.139 10.310 1.00 97.31 226 PRO A O 1
ATOM 1780 N N . GLU A 1 227 ? 9.579 0.100 11.836 1.00 97.12 227 GLU A N 1
ATOM 1781 C CA . GLU A 1 227 ? 9.386 -1.305 12.206 1.00 97.12 227 GLU A CA 1
ATOM 1782 C C . GLU A 1 227 ? 7.963 -1.569 12.727 1.00 97.12 227 GLU A C 1
ATOM 1784 O O . GLU A 1 227 ? 7.377 -2.612 12.445 1.00 97.12 227 GLU A O 1
ATOM 1789 N N . LYS A 1 228 ? 7.387 -0.607 13.452 1.00 96.44 228 LYS A N 1
ATOM 1790 C CA . LYS A 1 228 ? 6.027 -0.675 13.983 1.00 96.44 228 LYS A CA 1
ATOM 1791 C C . LYS A 1 228 ? 5.257 0.588 13.671 1.00 96.44 228 LYS A C 1
ATOM 1793 O O . LYS A 1 228 ? 5.812 1.681 13.752 1.00 96.44 228 LYS A O 1
ATOM 1798 N N . ILE A 1 229 ? 3.973 0.431 13.381 1.00 95.44 229 ILE A N 1
ATOM 1799 C CA . ILE A 1 229 ? 3.066 1.541 13.104 1.00 95.44 229 ILE A CA 1
ATOM 1800 C C . ILE A 1 229 ? 1.723 1.347 13.810 1.00 95.44 229 ILE A C 1
ATOM 1802 O O . ILE A 1 229 ? 1.286 0.221 14.037 1.00 95.44 229 ILE A O 1
ATOM 1806 N N . ARG A 1 230 ? 1.045 2.459 14.103 1.00 92.94 230 ARG A N 1
ATOM 1807 C CA . ARG A 1 230 ? -0.403 2.519 14.331 1.00 92.94 230 ARG A CA 1
ATOM 1808 C C . ARG A 1 230 ? -0.965 3.454 13.278 1.00 92.94 230 ARG A C 1
ATOM 1810 O O . ARG A 1 230 ? -0.587 4.620 13.239 1.00 92.94 230 ARG A O 1
ATOM 1817 N N . LEU A 1 231 ? -1.838 2.983 12.392 1.00 93.31 231 LEU A N 1
ATOM 1818 C CA . LEU A 1 231 ? -2.333 3.850 11.312 1.00 93.31 231 LEU A CA 1
ATOM 1819 C C . LEU A 1 231 ? -3.106 5.059 11.851 1.00 93.31 231 LEU A C 1
ATOM 1821 O O . LEU A 1 231 ? -3.163 6.092 11.197 1.00 93.31 231 LEU A O 1
ATOM 1825 N N . THR A 1 232 ? -3.644 4.975 13.065 1.00 91.81 232 THR A N 1
ATOM 1826 C CA . THR A 1 232 ? -4.276 6.078 13.802 1.00 91.81 232 THR A CA 1
ATOM 1827 C C . THR A 1 232 ? -3.315 7.209 14.185 1.00 91.81 232 THR A C 1
ATOM 1829 O O . THR A 1 232 ? -3.779 8.325 14.396 1.00 91.81 232 THR A O 1
ATOM 1832 N N . SER A 1 233 ? -1.995 6.979 14.200 1.00 91.44 233 SER A N 1
ATOM 1833 C CA . SER A 1 233 ? -0.983 7.989 14.552 1.00 91.44 233 SER A CA 1
ATOM 1834 C C . SER A 1 233 ? -0.268 8.633 13.358 1.00 91.44 233 SER A C 1
ATOM 1836 O O . SER A 1 233 ? 0.550 9.531 13.555 1.00 91.44 233 SER A O 1
ATOM 1838 N N . TYR A 1 234 ? -0.549 8.193 12.128 1.00 95.12 234 TYR A N 1
ATOM 1839 C CA . TYR A 1 234 ? 0.095 8.700 10.910 1.00 95.12 234 TYR A CA 1
ATOM 1840 C C . TYR A 1 234 ? -0.893 9.415 9.992 1.00 95.12 234 TYR A C 1
ATOM 1842 O O . TYR A 1 234 ? -2.062 9.046 9.886 1.00 95.12 234 TYR A O 1
ATOM 1850 N N . ALA A 1 235 ? -0.418 10.436 9.286 1.00 95.44 235 ALA A N 1
ATOM 1851 C CA . ALA A 1 235 ? -1.214 11.138 8.291 1.00 95.44 235 ALA A CA 1
ATOM 1852 C C . ALA A 1 235 ? -1.351 10.319 7.001 1.00 95.44 235 ALA A C 1
ATOM 1854 O O . ALA A 1 235 ? -2.422 10.340 6.400 1.00 95.44 235 ALA A O 1
ATOM 1855 N N . ALA A 1 236 ? -0.293 9.611 6.588 1.00 96.81 236 ALA A N 1
ATOM 1856 C CA . ALA A 1 236 ? -0.264 8.837 5.349 1.00 96.81 236 ALA A CA 1
ATOM 1857 C C . ALA A 1 236 ? 0.916 7.851 5.274 1.00 96.81 236 ALA A C 1
ATOM 1859 O O . ALA A 1 236 ? 1.844 7.914 6.081 1.00 96.81 236 ALA A O 1
ATOM 1860 N N . ILE A 1 237 ? 0.927 7.013 4.235 1.00 97.94 237 ILE A N 1
ATOM 1861 C CA . ILE A 1 237 ? 2.149 6.406 3.681 1.00 97.94 237 ILE A CA 1
ATOM 1862 C C . ILE A 1 237 ? 2.380 6.974 2.278 1.00 97.94 237 ILE A C 1
ATOM 1864 O O . ILE A 1 237 ? 1.455 7.047 1.475 1.00 97.94 237 ILE A O 1
ATOM 1868 N N . GLN A 1 238 ? 3.610 7.361 1.958 1.00 97.12 238 GLN A N 1
ATOM 1869 C CA . GLN A 1 238 ? 3.981 7.775 0.606 1.00 97.12 238 GLN A CA 1
ATOM 1870 C C . GLN A 1 238 ? 4.908 6.745 -0.016 1.00 97.12 238 GLN A C 1
ATOM 1872 O O . GLN A 1 238 ? 5.853 6.297 0.631 1.00 97.12 238 GLN A O 1
ATOM 1877 N N . VAL A 1 239 ? 4.644 6.396 -1.272 1.00 96.62 239 VAL A N 1
ATOM 1878 C CA . VAL A 1 239 ? 5.427 5.446 -2.061 1.00 96.62 239 VAL A CA 1
ATOM 1879 C C . VAL A 1 239 ? 5.791 6.098 -3.386 1.00 96.62 239 VAL A C 1
ATOM 1881 O O . VAL A 1 239 ? 4.934 6.628 -4.092 1.00 96.62 239 VAL A O 1
ATOM 1884 N N . TRP A 1 240 ? 7.063 6.054 -3.762 1.00 94.06 240 TRP A N 1
ATOM 1885 C CA . TRP A 1 240 ? 7.483 6.561 -5.061 1.00 94.06 240 TRP A CA 1
ATOM 1886 C C . TRP A 1 240 ? 8.669 5.794 -5.614 1.00 94.06 240 TRP A C 1
ATOM 1888 O O . TRP A 1 240 ? 9.394 5.090 -4.910 1.00 94.06 240 TRP A O 1
ATOM 1898 N N . LEU A 1 241 ? 8.846 5.924 -6.920 1.00 91.69 241 LEU A N 1
ATOM 1899 C CA . LEU A 1 241 ? 10.000 5.410 -7.635 1.00 91.69 241 LEU A CA 1
ATOM 1900 C C . LEU A 1 241 ? 10.821 6.594 -8.138 1.00 91.69 241 LEU A C 1
ATOM 1902 O O . LEU A 1 241 ? 10.261 7.598 -8.576 1.00 91.69 241 LEU A O 1
ATOM 1906 N N . SER A 1 242 ? 12.142 6.456 -8.123 1.00 89.50 242 SER A N 1
ATOM 1907 C CA . SER A 1 242 ? 13.070 7.350 -8.817 1.00 89.50 242 SER A CA 1
ATOM 1908 C C . SER A 1 242 ? 13.877 6.563 -9.853 1.00 89.50 242 SER A C 1
ATOM 1910 O O . SER A 1 242 ? 13.920 5.331 -9.825 1.00 89.50 242 SER A O 1
ATOM 1912 N N . SER A 1 243 ? 14.508 7.266 -10.791 1.00 84.88 243 SER A N 1
ATOM 1913 C CA . SER A 1 243 ? 15.469 6.682 -11.730 1.00 84.88 243 SER A CA 1
ATOM 1914 C C . SER A 1 243 ? 16.766 7.468 -11.690 1.00 84.88 243 SER A C 1
ATOM 1916 O O . SER A 1 243 ? 16.752 8.696 -11.665 1.00 84.88 243 SER A O 1
ATOM 1918 N N . SER A 1 244 ? 17.886 6.749 -11.701 1.00 75.00 244 SER A N 1
ATOM 1919 C CA . SER A 1 244 ? 19.227 7.334 -11.742 1.00 75.00 244 SER A CA 1
ATOM 1920 C C . SER A 1 244 ? 19.700 7.688 -13.154 1.00 75.00 244 SER A C 1
ATOM 1922 O O . SER A 1 244 ? 20.676 8.418 -13.296 1.00 75.00 244 SER A O 1
ATOM 1924 N N . THR A 1 245 ? 19.038 7.177 -14.196 1.00 77.38 245 THR A N 1
ATOM 1925 C CA . THR A 1 245 ? 19.475 7.326 -15.597 1.00 77.38 245 THR A CA 1
ATOM 1926 C C . THR A 1 245 ? 18.525 8.161 -16.452 1.00 77.38 245 THR A C 1
ATOM 1928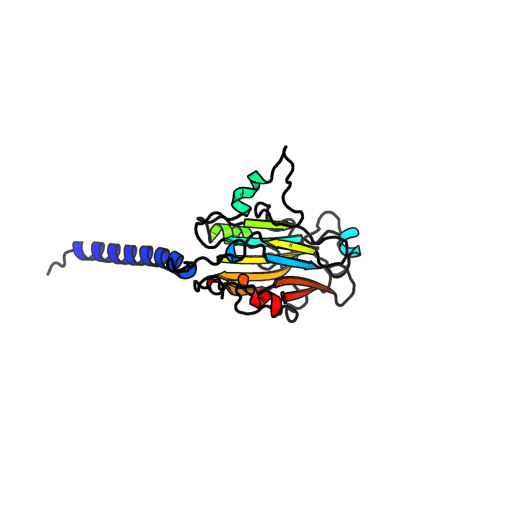 O O . THR A 1 245 ? 18.894 8.550 -17.554 1.00 77.38 245 THR A O 1
ATOM 1931 N N . GLY A 1 246 ? 17.305 8.431 -15.971 1.00 77.06 246 GLY A N 1
ATOM 1932 C CA . GLY A 1 246 ? 16.249 9.076 -16.763 1.00 77.06 246 GLY A CA 1
ATOM 1933 C C . GLY A 1 246 ? 15.623 8.157 -17.821 1.00 77.06 246 GLY A C 1
ATOM 1934 O O . GLY A 1 246 ? 14.676 8.560 -18.494 1.00 77.06 246 GLY A O 1
ATOM 1935 N N . ASP A 1 247 ? 16.097 6.913 -17.934 1.00 80.62 247 ASP A N 1
ATOM 1936 C CA . ASP A 1 247 ? 15.516 5.914 -18.822 1.00 80.62 247 ASP A CA 1
ATOM 1937 C C . ASP A 1 247 ? 14.222 5.339 -18.214 1.00 80.62 247 ASP A C 1
ATOM 1939 O O . ASP A 1 247 ? 14.231 4.896 -17.055 1.00 80.62 247 ASP A O 1
ATOM 1943 N N . PRO A 1 248 ? 13.128 5.247 -18.996 1.00 82.94 248 PRO A N 1
ATOM 1944 C CA . PRO A 1 248 ? 11.875 4.666 -18.536 1.00 82.94 248 PRO A CA 1
ATOM 1945 C C . PRO A 1 248 ? 12.042 3.246 -17.997 1.00 82.94 248 PRO A C 1
ATOM 1947 O O . PRO A 1 248 ? 12.575 2.343 -18.654 1.00 82.94 248 PRO A O 1
ATOM 1950 N N . TRP A 1 249 ? 11.556 3.058 -16.772 1.00 84.00 249 TRP A N 1
ATOM 1951 C CA . TRP A 1 249 ? 11.505 1.785 -16.043 1.00 84.00 249 TRP A CA 1
ATOM 1952 C C . TRP A 1 249 ? 12.856 1.116 -15.750 1.00 84.00 249 TRP A C 1
ATOM 1954 O O . TRP A 1 249 ? 12.894 0.065 -15.110 1.00 84.00 249 TRP A O 1
ATOM 1964 N N . LYS A 1 250 ? 13.973 1.714 -16.187 1.00 81.44 250 LYS A N 1
ATOM 1965 C CA . LYS A 1 250 ? 15.317 1.195 -15.927 1.00 81.44 250 LYS A CA 1
ATOM 1966 C C . LYS A 1 250 ? 15.854 1.759 -14.631 1.00 81.44 250 LYS A C 1
ATOM 1968 O O . LYS A 1 250 ? 15.549 2.888 -14.250 1.00 81.44 250 LYS A O 1
ATOM 1973 N N . THR A 1 251 ? 16.725 0.977 -13.991 1.00 82.44 251 THR A N 1
ATOM 1974 C CA . THR A 1 251 ? 17.498 1.418 -12.818 1.00 82.44 251 THR A CA 1
ATOM 1975 C C . THR A 1 251 ? 16.627 2.075 -11.742 1.00 82.44 251 THR A C 1
ATOM 1977 O O . THR A 1 251 ? 17.034 3.053 -11.122 1.00 82.44 251 THR A O 1
ATOM 1980 N N . LEU A 1 252 ? 15.403 1.567 -11.565 1.00 86.12 252 LEU A N 1
ATOM 1981 C CA . LEU A 1 252 ? 14.450 2.142 -10.629 1.00 86.12 252 LEU A CA 1
ATOM 1982 C C . LEU A 1 252 ? 14.906 1.899 -9.197 1.00 86.12 252 LEU A C 1
ATOM 1984 O O . LEU A 1 252 ? 15.262 0.773 -8.828 1.00 86.12 252 LEU A O 1
ATOM 1988 N N . LEU A 1 253 ? 14.842 2.963 -8.408 1.00 91.12 253 LEU A N 1
ATOM 1989 C CA . LEU A 1 253 ? 15.076 2.941 -6.976 1.00 91.12 253 LEU A CA 1
ATOM 1990 C C . LEU A 1 253 ? 13.750 3.214 -6.265 1.00 91.12 253 LEU A C 1
ATOM 1992 O O . LEU A 1 253 ? 13.103 4.226 -6.556 1.00 91.12 253 LEU A O 1
ATOM 1996 N N . PRO A 1 254 ? 13.316 2.317 -5.372 1.00 93.94 254 PRO A N 1
ATOM 1997 C CA . PRO A 1 254 ? 12.092 2.501 -4.630 1.00 93.94 254 PRO A CA 1
ATOM 1998 C C . PRO A 1 254 ? 12.310 3.322 -3.368 1.00 93.94 254 PRO A C 1
ATOM 2000 O O . PRO A 1 254 ? 13.358 3.264 -2.721 1.00 93.94 254 PRO A O 1
ATOM 2003 N N . TYR A 1 255 ? 11.259 4.036 -3.000 1.00 96.00 255 TYR A N 1
ATOM 2004 C CA . TYR A 1 255 ? 11.187 4.795 -1.774 1.00 96.00 255 TYR A CA 1
ATOM 2005 C C . TYR A 1 255 ? 9.810 4.631 -1.152 1.00 96.00 255 TYR A C 1
ATOM 2007 O O . TYR A 1 255 ? 8.793 4.558 -1.848 1.00 96.00 255 TYR A O 1
ATOM 2015 N N . ALA A 1 256 ? 9.787 4.609 0.172 1.00 97.81 256 ALA A N 1
ATOM 2016 C CA . ALA A 1 256 ? 8.558 4.725 0.930 1.00 97.81 256 ALA A CA 1
ATOM 2017 C C . ALA A 1 256 ? 8.848 5.317 2.305 1.00 97.81 256 ALA A C 1
ATOM 2019 O O . ALA A 1 256 ? 9.920 5.085 2.860 1.00 97.81 256 ALA A O 1
ATOM 2020 N N . HIS A 1 257 ? 7.901 6.067 2.855 1.00 97.81 257 HIS A N 1
ATOM 2021 C CA . HIS A 1 257 ? 7.946 6.502 4.249 1.00 97.81 257 HIS A CA 1
ATOM 2022 C C . HIS A 1 257 ? 6.536 6.751 4.789 1.00 97.81 257 HIS A C 1
ATOM 2024 O O . HIS A 1 257 ? 5.576 6.918 4.032 1.00 97.81 257 HIS A O 1
ATOM 2030 N N . THR A 1 258 ? 6.416 6.783 6.111 1.00 97.75 258 THR A N 1
ATOM 2031 C CA . THR A 1 258 ? 5.213 7.246 6.807 1.00 97.75 258 THR A CA 1
ATOM 2032 C C . THR A 1 258 ? 5.255 8.759 6.975 1.00 97.75 258 THR A C 1
ATOM 2034 O O . THR A 1 258 ? 6.290 9.306 7.349 1.00 97.75 258 THR A O 1
ATOM 2037 N N . VAL A 1 259 ? 4.130 9.435 6.764 1.00 97.31 259 VAL A N 1
ATOM 2038 C CA . VAL A 1 259 ? 3.991 10.870 7.035 1.00 97.31 259 VAL A CA 1
ATOM 2039 C C . VAL A 1 259 ? 3.415 11.042 8.429 1.00 97.31 259 VAL A C 1
ATOM 2041 O O . VAL A 1 259 ? 2.304 10.580 8.707 1.00 97.31 259 VAL A O 1
ATOM 2044 N N . ASP A 1 260 ? 4.159 11.709 9.303 1.00 94.56 260 ASP A N 1
ATOM 2045 C CA . ASP A 1 260 ? 3.693 12.021 10.648 1.00 94.56 260 ASP A CA 1
ATOM 2046 C C . ASP A 1 260 ? 2.550 13.034 10.614 1.00 94.56 260 ASP A C 1
ATOM 2048 O O . ASP A 1 260 ? 2.541 13.982 9.828 1.00 94.56 260 ASP A O 1
ATOM 2052 N N . MET A 1 261 ? 1.590 12.853 11.519 1.00 93.81 261 MET A N 1
ATOM 2053 C CA . MET A 1 261 ? 0.637 13.910 11.830 1.00 93.81 261 MET A CA 1
ATOM 2054 C C . MET A 1 261 ? 1.364 15.110 12.459 1.00 93.81 261 MET A C 1
ATOM 2056 O O . MET A 1 261 ? 2.267 14.935 13.285 1.00 93.81 261 MET A O 1
ATOM 2060 N N . SER A 1 262 ? 0.938 16.328 12.119 1.00 94.69 262 SER A N 1
ATOM 2061 C CA . SER A 1 262 ? 1.359 17.540 12.826 1.00 94.69 262 SER A CA 1
ATOM 2062 C C . SER A 1 262 ? 0.922 17.496 14.293 1.00 94.69 262 SER A C 1
ATOM 2064 O O . SER A 1 262 ? -0.002 16.768 14.657 1.00 94.69 262 SER A O 1
ATOM 2066 N N . ASP A 1 263 ? 1.517 18.327 15.147 1.00 94.25 263 ASP A N 1
ATOM 2067 C CA . ASP A 1 263 ? 1.112 18.399 16.559 1.00 94.25 263 ASP A CA 1
ATOM 2068 C C . ASP A 1 263 ? -0.361 18.799 16.722 1.00 94.25 263 ASP A C 1
ATOM 2070 O O . ASP A 1 263 ? -1.069 18.262 17.573 1.00 94.25 263 ASP A O 1
ATOM 2074 N N . SER A 1 264 ? -0.860 19.679 15.848 1.00 94.62 264 SER A N 1
ATOM 2075 C CA . SER A 1 264 ? -2.277 20.050 15.809 1.00 94.62 264 SER A CA 1
ATOM 2076 C C . SER A 1 264 ? -3.187 18.888 15.409 1.00 94.62 264 SER A C 1
ATOM 2078 O O . SER A 1 264 ? -4.271 18.759 15.966 1.00 94.62 264 SER A O 1
ATOM 2080 N N . GLN A 1 265 ? -2.758 18.020 14.490 1.00 92.75 265 GLN A N 1
ATOM 2081 C CA . GLN A 1 265 ? -3.500 16.813 14.116 1.00 92.75 265 GLN A CA 1
ATOM 2082 C C . GLN A 1 265 ? -3.458 15.767 15.235 1.00 92.75 265 GLN A C 1
ATOM 2084 O O . GLN A 1 265 ? -4.488 15.196 15.578 1.00 92.75 265 GLN A O 1
ATOM 2089 N N . LYS A 1 266 ? -2.295 15.569 15.869 1.00 92.19 266 LYS A N 1
ATOM 2090 C CA . LYS A 1 266 ? -2.141 14.666 17.021 1.00 92.19 266 LYS A CA 1
ATOM 2091 C C . LYS A 1 266 ? -3.023 15.079 18.198 1.00 92.19 266 LYS A C 1
ATOM 2093 O O . LYS A 1 266 ? -3.555 14.215 18.889 1.00 92.19 266 LYS A O 1
ATOM 2098 N N . ALA A 1 267 ? -3.219 16.381 18.408 1.00 91.50 267 ALA A N 1
ATOM 2099 C CA . ALA A 1 267 ? -4.111 16.899 19.444 1.00 91.50 267 ALA A CA 1
ATOM 2100 C C . ALA A 1 267 ? -5.593 16.548 19.211 1.00 91.50 267 ALA A C 1
ATOM 2102 O O . ALA A 1 267 ? -6.364 16.546 20.168 1.00 91.50 267 ALA A O 1
ATOM 2103 N N . LEU A 1 268 ? -5.986 16.231 17.971 1.00 89.56 268 LEU A N 1
ATOM 2104 C CA . LEU A 1 268 ? -7.338 15.782 17.626 1.00 89.56 268 LEU A CA 1
ATOM 2105 C C . LEU A 1 268 ? -7.530 14.272 17.813 1.00 89.56 268 LEU A C 1
ATOM 2107 O O . LEU A 1 268 ? -8.659 13.804 17.713 1.00 89.56 268 LEU A O 1
ATOM 2111 N N . ILE A 1 269 ? -6.461 13.507 18.071 1.00 89.75 269 ILE A N 1
ATOM 2112 C CA . ILE A 1 269 ? -6.564 12.066 18.313 1.00 89.75 269 ILE A CA 1
ATOM 2113 C C . ILE A 1 269 ? -7.239 11.847 19.677 1.00 89.75 269 ILE A C 1
ATOM 2115 O O . ILE A 1 269 ? -6.701 12.295 20.697 1.00 89.75 269 ILE A O 1
ATOM 2119 N N . PRO A 1 270 ? -8.375 11.133 19.728 1.00 86.94 270 PRO A N 1
ATOM 2120 C CA . PRO A 1 270 ? -9.053 10.801 20.977 1.00 86.94 270 PRO A CA 1
ATOM 2121 C C . PRO A 1 270 ? -8.165 9.980 21.913 1.00 86.94 270 PRO A C 1
ATOM 2123 O O . PRO A 1 270 ? -7.374 9.157 21.459 1.00 86.94 270 PRO A O 1
ATOM 2126 N N . ASP A 1 271 ? -8.304 10.142 23.228 1.00 83.94 271 ASP A N 1
ATOM 2127 C CA . ASP A 1 271 ? -7.435 9.452 24.196 1.00 83.94 271 ASP A CA 1
ATOM 2128 C C . ASP A 1 271 ? -7.523 7.919 24.110 1.00 83.94 271 ASP A C 1
ATOM 2130 O O . ASP A 1 271 ? -6.522 7.224 24.261 1.00 83.94 271 ASP A O 1
ATOM 2134 N N . ASN A 1 272 ? -8.702 7.383 23.791 1.00 80.06 272 ASN A N 1
ATOM 2135 C CA . ASN A 1 272 ? -8.931 5.957 23.529 1.00 80.06 272 ASN A CA 1
ATOM 2136 C C . ASN A 1 272 ? -8.282 5.449 22.227 1.00 80.06 272 ASN A C 1
ATOM 2138 O O . ASN A 1 272 ? -8.199 4.238 22.031 1.00 80.06 272 ASN A O 1
ATOM 2142 N N . CYS A 1 273 ? -7.826 6.351 21.355 1.00 81.56 273 CYS A N 1
ATOM 2143 C CA . CYS A 1 273 ? -7.084 6.062 20.127 1.00 81.56 273 CYS A CA 1
ATOM 2144 C C . CYS A 1 273 ? -5.561 6.213 20.276 1.00 81.56 273 CYS A C 1
ATOM 2146 O O . CYS A 1 273 ? -4.846 5.970 19.306 1.00 81.56 273 CYS A O 1
ATOM 2148 N N . LYS A 1 274 ? -5.070 6.637 21.449 1.00 76.31 274 LYS A N 1
ATOM 2149 C CA . LYS A 1 274 ? -3.637 6.793 21.734 1.00 76.31 274 LYS A CA 1
ATOM 2150 C C . LYS A 1 274 ? -2.970 5.480 22.180 1.00 76.31 274 LYS A C 1
ATOM 2152 O O . LYS A 1 274 ? -3.624 4.577 22.775 1.00 76.31 274 LYS A O 1
#

Foldseek 3Di:
DDDDPVVPVVVVVVVVVVVVVVVVVCVCQQQPAPPPADDFPQQQAWAKEWEFEAALVLCVPHPFKKKKKKFFFHDDDDHPLNVQVVQADPNDRNPPPQEFNLPDDAPQQDCAQFDDVPQDDDQRRHPCQVVVCVVCVPTRTGMDMGGAHSPRDIRMHIYSGQGTQKIKMWIKDFDDDPPDDPDVRHRHIWTQWMWMWGDRNPHSKTATDDIFTDADVRDAVQAAEDRMDRSLFFNHKYKYWHAPPPDRPPNIYIHIYTHGDDPVRVVPGDPSRD

Radius of gyration: 22.15 Å; Cα contacts (8 Å, |Δi|>4): 545; chains: 1; bounding box: 49×79×62 Å

Solvent-accessible surface area (backbone atoms only — not comparable to full-atom values): 14923 Å² total; per-residue (Å²): 135,85,80,68,74,73,66,57,59,57,52,51,52,50,54,53,48,52,54,57,50,49,58,56,52,44,56,50,57,56,59,32,60,59,92,81,61,67,80,37,79,55,36,70,32,71,34,39,36,31,32,33,53,75,46,25,65,45,47,74,76,44,75,61,42,37,33,31,44,38,37,25,70,50,76,91,70,86,53,71,48,79,45,53,71,83,33,47,58,94,90,36,76,70,56,65,87,50,54,49,68,35,77,48,73,63,56,35,73,50,83,64,64,10,27,41,92,96,37,69,39,71,61,22,19,24,42,53,63,66,58,49,43,70,74,39,74,91,54,72,75,26,18,34,46,50,55,62,61,55,80,46,53,77,29,65,34,24,39,48,43,31,37,41,39,31,44,33,42,37,39,32,33,46,62,50,71,83,88,87,75,88,51,93,88,64,72,21,23,31,16,42,32,34,39,31,33,33,26,63,30,60,70,55,29,25,33,57,77,48,73,49,36,60,15,48,90,70,45,52,89,51,48,57,62,66,64,61,48,41,55,73,66,40,55,31,38,41,36,37,39,42,49,86,76,78,48,76,64,28,62,34,38,34,30,31,34,68,37,71,46,51,73,74,54,54,70,68,55,52,78,68,56,108